Protein AF-A0A930DY76-F1 (afdb_monomer_lite)

Structure (mmCIF, N/CA/C/O backbone):
data_AF-A0A930DY76-F1
#
_entry.id   AF-A0A930DY76-F1
#
loop_
_atom_site.group_PDB
_atom_site.id
_atom_site.type_symbol
_atom_site.label_atom_id
_atom_site.label_alt_id
_atom_site.label_comp_id
_atom_site.label_asym_id
_atom_site.label_entity_id
_atom_site.label_seq_id
_atom_site.pdbx_PDB_ins_code
_atom_site.Cartn_x
_atom_site.Cartn_y
_atom_site.Cartn_z
_atom_site.occupancy
_atom_site.B_iso_or_equiv
_atom_site.auth_seq_id
_atom_site.auth_comp_id
_atom_site.auth_asym_id
_atom_site.auth_atom_id
_atom_site.pdbx_PDB_model_num
ATOM 1 N N . MET A 1 1 ? -11.055 30.830 53.894 1.00 47.03 1 MET A N 1
ATOM 2 C CA . MET A 1 1 ? -10.541 30.027 52.756 1.00 47.03 1 MET A CA 1
ATOM 3 C C . MET A 1 1 ? -10.506 28.516 53.030 1.00 47.03 1 MET A C 1
ATOM 5 O O . MET A 1 1 ? -10.347 27.769 52.077 1.00 47.03 1 MET A O 1
ATOM 9 N N . SER A 1 2 ? -10.651 28.034 54.275 1.00 56.59 2 SER A N 1
ATOM 10 C CA . SER A 1 2 ? -10.536 26.604 54.630 1.00 56.59 2 SER A CA 1
ATOM 11 C C . SER A 1 2 ? -11.864 25.831 54.704 1.00 56.59 2 SER A C 1
ATOM 13 O O . SER A 1 2 ? -11.841 24.612 54.572 1.00 56.59 2 SER A O 1
ATOM 15 N N . GLU A 1 3 ? -13.006 26.496 54.898 1.00 56.56 3 GLU A N 1
ATOM 16 C CA . GLU A 1 3 ? -14.329 25.840 54.949 1.00 56.56 3 GLU A CA 1
ATOM 17 C C . GLU A 1 3 ? -14.836 25.435 53.564 1.00 56.56 3 GLU A C 1
ATOM 19 O O . GLU A 1 3 ? -15.222 24.288 53.374 1.00 56.56 3 GLU A O 1
ATOM 24 N N . SER A 1 4 ? -14.680 26.302 52.561 1.00 58.00 4 SER A N 1
ATOM 25 C CA . SER A 1 4 ? -15.045 26.000 51.171 1.00 58.00 4 SER A CA 1
ATOM 26 C C . SER A 1 4 ? -14.285 24.792 50.606 1.00 58.00 4 SER A C 1
ATOM 28 O O . SER A 1 4 ? -14.845 23.982 49.879 1.00 58.00 4 SER A O 1
ATOM 30 N N . LEU A 1 5 ? -13.011 24.616 50.978 1.00 57.75 5 LEU A N 1
ATOM 31 C CA . LEU A 1 5 ? -12.211 23.440 50.603 1.00 57.75 5 LEU A CA 1
ATOM 32 C C . LEU A 1 5 ? -12.640 22.159 51.338 1.00 57.75 5 LEU A C 1
ATOM 34 O O . LEU A 1 5 ? -12.468 21.065 50.801 1.00 57.75 5 LEU A O 1
ATOM 38 N N . LYS A 1 6 ? -13.185 22.277 52.556 1.00 67.75 6 LYS A N 1
ATOM 39 C CA . LYS A 1 6 ? -13.717 21.134 53.314 1.00 67.75 6 LYS A CA 1
ATOM 40 C C . LYS A 1 6 ? -15.059 20.655 52.766 1.00 67.75 6 LYS A C 1
ATOM 42 O O . LYS A 1 6 ? -15.304 19.458 52.826 1.00 67.75 6 LYS A O 1
ATOM 47 N N . GLU A 1 7 ? -15.873 21.552 52.215 1.00 70.88 7 GLU A N 1
ATOM 48 C CA . GLU A 1 7 ? -17.132 21.221 51.528 1.00 70.88 7 GLU A CA 1
ATOM 49 C C . GLU A 1 7 ? -16.895 20.665 50.115 1.00 70.88 7 GLU A C 1
ATOM 51 O O . GLU A 1 7 ? -17.566 19.727 49.696 1.00 70.88 7 GLU A O 1
ATOM 56 N N . LEU A 1 8 ? -15.859 21.147 49.420 1.00 69.69 8 LEU A N 1
ATOM 57 C CA . LEU A 1 8 ? -15.464 20.647 48.097 1.00 69.69 8 LEU A CA 1
ATOM 58 C C . LEU A 1 8 ? -14.984 19.190 48.109 1.00 69.69 8 LEU A C 1
ATOM 60 O O . LEU A 1 8 ? -15.169 18.472 47.129 1.00 69.69 8 LEU A O 1
ATOM 64 N N . LYS A 1 9 ? -14.349 18.737 49.195 1.00 76.69 9 LYS A N 1
ATOM 65 C CA . LYS A 1 9 ? -13.801 17.377 49.291 1.00 76.69 9 LYS A CA 1
ATOM 66 C C . LYS A 1 9 ? -14.874 16.272 49.171 1.00 76.69 9 LYS A C 1
ATOM 68 O O . LYS A 1 9 ? -14.709 15.422 48.298 1.00 76.69 9 LYS A O 1
ATOM 73 N N . PRO A 1 10 ? -15.962 16.267 49.965 1.00 80.75 10 PRO A N 1
ATOM 74 C CA . PRO A 1 10 ? -17.025 15.270 49.828 1.00 80.75 10 PRO A CA 1
ATOM 75 C C . PRO A 1 10 ? -17.792 15.390 48.503 1.00 80.75 10 PRO A C 1
ATOM 77 O O . PRO A 1 10 ? -18.219 14.375 47.954 1.00 80.75 10 PRO A O 1
ATOM 80 N N . GLU A 1 11 ? -17.936 16.596 47.939 1.00 77.62 11 GLU A N 1
ATOM 81 C CA . GLU A 1 11 ? -18.522 16.760 46.601 1.00 77.62 11 GLU A CA 1
ATOM 82 C C . GLU A 1 11 ? -17.654 16.116 45.512 1.00 77.62 11 GLU A C 1
ATOM 84 O O . GLU A 1 11 ? -18.179 15.399 44.660 1.00 77.62 11 GLU A O 1
ATOM 89 N N . LEU A 1 12 ? -16.331 16.306 45.568 1.00 76.38 12 LEU A N 1
ATOM 90 C CA . LEU A 1 12 ? -15.362 15.675 44.664 1.00 76.38 12 LEU A CA 1
ATOM 91 C C . LEU A 1 12 ? -15.349 14.145 44.793 1.00 76.38 12 LEU A C 1
ATOM 93 O O . LEU A 1 12 ? -15.283 13.450 43.779 1.00 76.38 12 LEU A O 1
ATOM 97 N N . GLU A 1 13 ? -15.439 13.617 46.015 1.00 78.88 13 GLU A N 1
ATOM 98 C CA . GLU A 1 13 ? -15.523 12.172 46.274 1.00 78.88 13 GLU A CA 1
ATOM 99 C C . GLU A 1 13 ? -16.808 11.571 45.673 1.00 78.88 13 GLU A C 1
ATOM 101 O O . GLU A 1 13 ? -16.740 10.593 44.928 1.00 78.88 13 GLU A O 1
ATOM 106 N N . ASN A 1 14 ? -17.961 12.219 45.871 1.00 80.94 14 ASN A N 1
ATOM 107 C CA . ASN A 1 14 ? -19.242 11.798 45.286 1.00 80.94 14 ASN A CA 1
ATOM 108 C C . ASN A 1 14 ? -19.227 11.859 43.744 1.00 80.94 14 ASN A C 1
ATOM 110 O O . ASN A 1 14 ? -19.735 10.969 43.057 1.00 80.94 14 ASN A O 1
ATOM 114 N N . LEU A 1 15 ? -18.603 12.892 43.169 1.00 78.25 15 LEU A N 1
ATOM 115 C CA . LEU A 1 15 ? -18.449 13.026 41.717 1.00 78.25 15 LEU A CA 1
ATOM 116 C C . LEU A 1 15 ? -17.559 11.910 41.147 1.00 78.25 15 LEU A C 1
ATOM 118 O O . LEU A 1 15 ? -17.881 11.346 40.101 1.00 78.25 15 LEU A O 1
ATOM 122 N N . SER A 1 16 ? -16.489 11.549 41.862 1.00 78.06 16 SER A N 1
ATOM 123 C CA . SER A 1 16 ? -15.610 10.425 41.522 1.00 78.06 16 SER A CA 1
ATOM 124 C C . SER A 1 16 ? -16.345 9.079 41.555 1.00 78.06 16 SER A C 1
ATOM 126 O O . SER A 1 16 ? -16.199 8.285 40.625 1.00 78.06 16 SER A O 1
ATOM 128 N N . GLU A 1 17 ? -17.159 8.816 42.580 1.00 80.75 17 GLU A N 1
ATOM 129 C CA . GLU A 1 17 ? -17.953 7.581 42.672 1.00 80.75 17 GLU A CA 1
ATOM 130 C C . GLU A 1 17 ? -18.978 7.468 41.537 1.00 80.75 17 GLU A C 1
ATOM 132 O O . GLU A 1 17 ? -19.068 6.427 40.881 1.00 80.75 17 GLU A O 1
ATOM 137 N N . LYS A 1 18 ? -19.696 8.556 41.228 1.00 80.75 18 LYS A N 1
ATOM 138 C CA . LYS A 1 18 ? -20.626 8.597 40.086 1.00 80.75 18 LYS A CA 1
ATOM 139 C C . LYS A 1 18 ? -19.916 8.333 38.760 1.00 80.75 18 LYS A C 1
ATOM 141 O O . LYS A 1 18 ? -20.416 7.568 37.939 1.00 80.75 18 LYS A O 1
ATOM 146 N N . LEU A 1 19 ? -18.734 8.918 38.571 1.00 79.06 19 LEU A N 1
ATOM 147 C CA . LEU A 1 19 ? -17.881 8.674 37.407 1.00 79.06 19 LEU A CA 1
ATOM 148 C C . LEU A 1 19 ? -17.479 7.200 37.283 1.00 79.06 19 LEU A C 1
ATOM 150 O O . LEU A 1 19 ? -17.562 6.637 36.195 1.00 79.06 19 LEU A O 1
ATOM 154 N N . GLN A 1 20 ? -17.079 6.556 38.382 1.00 78.75 20 GLN A N 1
ATOM 155 C CA . GLN A 1 20 ? -16.757 5.125 38.382 1.00 78.75 20 GLN A CA 1
ATOM 156 C C . GLN A 1 20 ? -17.979 4.250 38.074 1.00 78.75 20 GLN A C 1
ATOM 158 O O . GLN A 1 20 ? -17.858 3.270 37.332 1.00 78.75 20 GLN A O 1
ATOM 163 N N . GLY A 1 21 ? -19.155 4.618 38.591 1.00 80.00 21 GLY A N 1
ATOM 164 C CA . GLY A 1 21 ? -20.422 3.965 38.265 1.00 80.00 21 GLY A CA 1
ATOM 165 C C . GLY A 1 21 ? -20.744 4.041 36.770 1.00 80.00 21 GLY A C 1
ATOM 166 O O . GLY A 1 21 ? -20.987 3.015 36.137 1.00 80.00 21 GLY A O 1
ATOM 167 N N . GLU A 1 22 ? -20.653 5.232 36.176 1.00 79.12 22 GLU A N 1
ATOM 168 C CA . GLU A 1 22 ? -20.862 5.440 34.735 1.00 79.12 22 GLU A CA 1
ATOM 169 C C . GLU A 1 22 ? -19.834 4.686 33.877 1.00 79.12 22 GLU A C 1
ATOM 171 O O . GLU A 1 22 ? -20.206 4.060 32.885 1.00 79.12 22 GLU A O 1
ATOM 176 N N . ILE A 1 23 ? -18.555 4.669 34.275 1.00 77.81 23 ILE A N 1
ATOM 177 C CA . ILE A 1 23 ? -17.509 3.881 33.598 1.00 77.81 23 ILE A CA 1
ATOM 178 C C . ILE A 1 23 ? -17.859 2.389 33.617 1.00 77.81 23 ILE A C 1
ATOM 180 O O . ILE A 1 23 ? -17.727 1.706 32.600 1.00 77.81 23 ILE A O 1
ATOM 184 N N . THR A 1 24 ? -18.315 1.876 34.759 1.00 78.31 24 THR A N 1
ATOM 185 C CA . THR A 1 24 ? -18.682 0.462 34.910 1.00 78.31 24 THR A CA 1
ATOM 186 C C . THR A 1 24 ? -19.903 0.119 34.059 1.00 78.31 24 THR A C 1
ATOM 188 O O . THR A 1 24 ? -19.893 -0.882 33.343 1.00 78.31 24 THR A O 1
ATOM 191 N N . ASN A 1 25 ? -20.920 0.983 34.059 1.00 81.25 25 ASN A N 1
ATOM 192 C CA . ASN A 1 25 ? -22.109 0.826 33.222 1.00 81.25 25 ASN A CA 1
ATOM 193 C C . ASN A 1 25 ? -21.762 0.850 31.728 1.00 81.25 25 ASN A C 1
ATOM 195 O O . ASN A 1 25 ? -22.261 0.020 30.968 1.00 81.25 25 ASN A O 1
ATOM 199 N N . PHE A 1 26 ? -20.873 1.753 31.311 1.00 81.69 26 PHE A N 1
ATOM 200 C CA . PHE A 1 26 ? -20.392 1.827 29.934 1.00 81.69 26 PHE A CA 1
ATOM 201 C C . PHE A 1 26 ? -19.622 0.565 29.521 1.00 81.69 26 PHE A C 1
ATOM 203 O O . PHE A 1 26 ? -19.866 0.023 28.446 1.00 81.69 26 PHE A O 1
ATOM 210 N N . LEU A 1 27 ? -18.740 0.052 30.384 1.00 75.62 27 LEU A N 1
ATOM 211 C CA . LEU A 1 27 ? -18.014 -1.196 30.133 1.00 75.62 27 LEU A CA 1
ATOM 212 C C . LEU A 1 27 ? -18.951 -2.405 30.021 1.00 75.62 27 LEU A C 1
ATOM 214 O O . LEU A 1 27 ? -18.778 -3.224 29.122 1.00 75.62 27 LEU A O 1
ATOM 218 N N . ASN A 1 28 ? -19.965 -2.494 30.885 1.00 79.62 28 ASN A N 1
ATOM 219 C CA . ASN A 1 28 ? -20.985 -3.538 30.787 1.00 79.62 28 ASN A CA 1
ATOM 220 C C . ASN A 1 28 ? -21.771 -3.406 29.476 1.00 79.62 28 ASN A C 1
ATOM 222 O O . ASN A 1 28 ? -21.998 -4.392 28.781 1.00 79.62 28 ASN A O 1
ATOM 226 N N . HIS A 1 29 ? -22.144 -2.189 29.082 1.00 80.06 29 HIS A N 1
ATOM 227 C CA . HIS A 1 29 ? -22.814 -1.970 27.805 1.00 80.06 29 HIS A CA 1
ATOM 228 C C . HIS A 1 29 ? -21.948 -2.411 26.614 1.00 80.06 29 HIS A C 1
ATOM 230 O O . HIS A 1 29 ? -22.446 -3.104 25.726 1.00 80.06 29 HIS A O 1
ATOM 236 N N . LEU A 1 30 ? -20.645 -2.102 26.629 1.00 77.62 30 LEU A N 1
ATOM 237 C CA . LEU A 1 30 ? -19.700 -2.549 25.602 1.00 77.62 30 LEU A CA 1
ATOM 238 C C . LEU A 1 30 ? -19.656 -4.073 25.466 1.00 77.62 30 LEU A C 1
ATOM 240 O O . LEU A 1 30 ? -19.638 -4.567 24.344 1.00 77.62 30 LEU A O 1
ATOM 244 N N . THR A 1 31 ? -19.699 -4.821 26.574 1.00 70.19 31 THR A N 1
ATOM 245 C CA . THR A 1 31 ? -19.674 -6.294 26.524 1.00 70.19 31 THR A CA 1
ATOM 246 C C . THR A 1 31 ? -20.906 -6.928 25.873 1.00 70.19 31 THR A C 1
ATOM 248 O O . THR A 1 31 ? -20.822 -8.063 25.414 1.00 70.19 31 THR A O 1
ATOM 251 N N . PHE A 1 32 ? -22.038 -6.219 25.811 1.00 71.75 32 PHE A N 1
ATOM 252 C CA . PHE A 1 32 ? -23.283 -6.729 25.219 1.00 71.75 32 PHE A CA 1
ATOM 253 C C . PHE A 1 32 ? -23.615 -6.111 23.854 1.00 71.75 32 PHE A C 1
ATOM 255 O O . PHE A 1 32 ? -24.632 -6.461 23.256 1.00 71.75 32 PHE A O 1
ATOM 262 N N . THR A 1 33 ? -22.792 -5.185 23.357 1.00 75.75 33 THR A N 1
ATOM 263 C CA . THR A 1 33 ? -23.048 -4.487 22.092 1.00 75.75 33 THR A CA 1
ATOM 264 C C . THR A 1 33 ? -22.465 -5.272 20.918 1.00 75.75 33 THR A C 1
ATOM 266 O O . THR A 1 33 ? -21.338 -5.745 20.989 1.00 75.75 33 THR A O 1
ATOM 269 N N . SER A 1 34 ? -23.217 -5.383 19.818 1.00 72.81 34 SER A N 1
ATOM 270 C CA . SER A 1 34 ? -22.773 -6.083 18.601 1.00 72.81 34 SER A CA 1
ATOM 271 C C . SER A 1 34 ? -21.709 -5.324 17.800 1.00 72.81 34 SER A C 1
ATOM 273 O O . SER A 1 34 ? -20.908 -5.948 17.120 1.00 72.81 34 SER A O 1
ATOM 275 N N . ASP A 1 35 ? -21.708 -3.989 17.865 1.00 77.75 35 ASP A N 1
ATOM 276 C CA . ASP A 1 35 ? -20.666 -3.122 17.300 1.00 77.75 35 ASP A CA 1
ATOM 277 C C . ASP A 1 35 ? -20.009 -2.312 18.438 1.00 77.75 35 ASP A C 1
ATOM 279 O O . ASP A 1 35 ? -20.499 -1.234 18.806 1.00 77.75 35 ASP A O 1
ATOM 283 N N . PRO A 1 36 ? -18.915 -2.817 19.038 1.00 76.56 36 PRO A N 1
ATOM 284 C CA . PRO A 1 36 ? -18.228 -2.112 20.116 1.00 76.56 36 PRO A CA 1
ATOM 285 C C . PRO A 1 36 ? -17.668 -0.757 19.656 1.00 76.56 36 PRO A C 1
ATOM 287 O O . PRO A 1 36 ? -17.622 0.186 20.450 1.00 76.56 36 PRO A O 1
ATOM 290 N N . ILE A 1 37 ? -17.305 -0.605 18.375 1.00 81.06 37 ILE A N 1
ATOM 291 C CA . ILE A 1 37 ? -16.759 0.649 17.845 1.00 81.06 37 ILE A CA 1
ATOM 292 C C . ILE A 1 37 ? -17.827 1.740 17.804 1.00 81.06 37 ILE A C 1
ATOM 294 O O . ILE A 1 37 ? -17.547 2.888 18.164 1.00 81.06 37 ILE A O 1
ATOM 298 N N . ALA A 1 38 ? -19.061 1.409 17.424 1.00 78.94 38 ALA A N 1
ATOM 299 C CA . ALA A 1 38 ? -20.170 2.362 17.457 1.00 78.94 38 ALA A CA 1
ATOM 300 C C . ALA A 1 38 ? -20.405 2.927 18.873 1.00 78.94 38 ALA A C 1
ATOM 302 O O . ALA A 1 38 ? -20.611 4.133 19.029 1.00 78.94 38 ALA A O 1
ATOM 303 N N . ALA A 1 39 ? -20.302 2.088 19.909 1.00 78.81 39 ALA A N 1
ATOM 304 C CA . ALA A 1 39 ? -20.427 2.517 21.302 1.00 78.81 39 ALA A CA 1
ATOM 305 C C . ALA A 1 39 ? -19.246 3.399 21.761 1.00 78.81 39 ALA A C 1
ATOM 307 O O . ALA A 1 39 ? -19.446 4.411 22.438 1.00 78.81 39 ALA A O 1
ATOM 308 N N . ILE A 1 40 ? -18.019 3.061 21.350 1.00 80.25 40 ILE A N 1
ATOM 309 C CA . ILE A 1 40 ? -16.791 3.818 21.662 1.00 80.25 40 ILE A CA 1
ATOM 310 C C . ILE A 1 40 ? -16.783 5.199 21.002 1.00 80.25 40 ILE A C 1
ATOM 312 O O . ILE A 1 40 ? -16.380 6.189 21.610 1.00 80.25 40 ILE A O 1
ATOM 316 N N . THR A 1 41 ? -17.244 5.272 19.759 1.00 76.00 41 THR A N 1
ATOM 317 C CA . THR A 1 41 ? -17.253 6.497 18.950 1.00 76.00 41 THR A CA 1
ATOM 318 C C . THR A 1 41 ? -18.475 7.392 19.196 1.00 76.00 41 THR A C 1
ATOM 320 O O . THR A 1 41 ? -18.602 8.451 18.570 1.00 76.00 41 THR A O 1
ATOM 323 N N . GLY A 1 42 ? -19.383 6.995 20.093 1.00 78.06 42 GLY A N 1
ATOM 324 C CA . GLY A 1 42 ? -20.452 7.851 20.610 1.00 78.06 42 GLY A CA 1
ATOM 325 C C . GLY A 1 42 ? -19.926 8.949 21.543 1.00 78.06 42 GLY A C 1
ATOM 326 O O . GLY A 1 42 ? -18.798 8.881 22.030 1.00 78.06 42 GLY A O 1
ATOM 327 N N . GLU A 1 43 ? -20.753 9.959 21.834 1.00 76.94 43 GLU A N 1
ATOM 328 C CA . GLU A 1 43 ? -20.361 11.105 22.677 1.00 76.94 43 GLU A CA 1
ATOM 329 C C . GLU A 1 43 ? -19.849 10.675 24.057 1.00 76.94 43 GLU A C 1
ATOM 331 O O . GLU A 1 43 ? -18.802 11.142 24.504 1.00 76.94 43 GLU A O 1
ATOM 336 N N . LYS A 1 44 ? -20.543 9.726 24.701 1.00 77.38 44 LYS A N 1
ATOM 337 C CA . LYS A 1 44 ? -20.158 9.193 26.015 1.00 77.38 44 LYS A CA 1
ATOM 338 C C . LYS A 1 44 ? -18.831 8.433 25.970 1.00 77.38 44 LYS A C 1
ATOM 340 O O . LYS A 1 44 ? -17.960 8.695 26.794 1.00 77.38 44 LYS A O 1
ATOM 345 N N . GLY A 1 45 ? -18.657 7.528 25.004 1.00 76.62 45 GLY A N 1
ATOM 346 C CA . GLY A 1 45 ? -17.428 6.741 24.857 1.00 76.62 45 GLY A CA 1
ATOM 347 C C . GLY A 1 45 ? -16.219 7.625 24.560 1.00 76.62 45 GLY A C 1
ATOM 348 O O . GLY A 1 45 ? -15.197 7.542 25.243 1.00 76.62 45 GLY A O 1
ATOM 349 N N . ARG A 1 46 ? -16.376 8.565 23.621 1.00 78.00 46 ARG A N 1
ATOM 350 C CA . ARG A 1 46 ? -15.338 9.539 23.278 1.00 78.00 46 ARG A CA 1
ATOM 351 C C . ARG A 1 46 ? -14.977 10.422 24.468 1.00 78.00 46 ARG A C 1
ATOM 353 O O . ARG A 1 46 ? -13.795 10.634 24.724 1.00 78.00 46 ARG A O 1
ATOM 360 N N . TRP A 1 47 ? -15.967 10.917 25.212 1.00 79.81 47 TRP A N 1
ATOM 361 C CA . TRP A 1 47 ? -15.710 11.719 26.406 1.00 79.81 47 TRP A CA 1
ATOM 362 C C . TRP A 1 47 ? -14.936 10.922 27.459 1.00 79.81 47 TRP A C 1
ATOM 364 O O . TRP A 1 47 ? -13.927 11.416 27.949 1.00 79.81 47 TRP A O 1
ATOM 374 N N . LEU A 1 48 ? -15.335 9.678 27.749 1.00 77.00 48 LEU A N 1
ATOM 375 C CA . LEU A 1 48 ? -14.663 8.822 28.735 1.00 77.00 48 LEU A CA 1
ATOM 376 C C . LEU A 1 48 ? -13.200 8.524 28.375 1.00 77.00 48 LEU A C 1
ATOM 378 O O . LEU A 1 48 ? -12.346 8.520 29.258 1.00 77.00 48 LEU A O 1
ATOM 382 N N . ILE A 1 49 ? -12.905 8.298 27.093 1.00 75.88 49 ILE A N 1
ATOM 383 C CA . ILE A 1 49 ? -11.554 7.956 26.617 1.00 75.88 49 ILE A CA 1
ATOM 384 C C . ILE A 1 49 ? -10.644 9.187 26.544 1.00 75.88 49 ILE A C 1
ATOM 386 O O . ILE A 1 49 ? -9.437 9.070 26.737 1.00 75.88 49 ILE A O 1
ATOM 390 N N . LEU A 1 50 ? -11.205 10.371 26.282 1.00 74.44 50 LEU A N 1
ATOM 391 C CA . LEU A 1 50 ? -10.439 11.613 26.136 1.00 74.44 50 LEU A CA 1
ATOM 392 C C . LEU A 1 50 ? -10.382 12.465 27.409 1.00 74.44 50 LEU A C 1
ATOM 394 O O . LEU A 1 50 ? -9.741 13.522 27.406 1.00 74.44 50 LEU A O 1
ATOM 398 N N . ASN A 1 51 ? -11.054 12.040 28.481 1.00 75.81 51 ASN A N 1
ATOM 399 C CA . ASN A 1 51 ? -11.099 12.780 29.733 1.00 75.81 51 ASN A CA 1
ATOM 400 C C . ASN A 1 51 ? -9.745 12.690 30.468 1.00 75.81 51 ASN A C 1
ATOM 402 O O . ASN A 1 51 ? -9.331 11.593 30.849 1.00 75.81 51 ASN A O 1
ATOM 406 N N . PRO A 1 52 ? -9.074 13.827 30.737 1.00 68.06 52 PRO A N 1
ATOM 407 C CA . PRO A 1 52 ? -7.762 13.841 31.387 1.00 68.06 52 PRO A CA 1
ATOM 408 C C . PRO A 1 52 ? -7.797 13.406 32.861 1.00 68.06 52 PRO A C 1
ATOM 410 O O . PRO A 1 52 ? -6.757 13.069 33.420 1.00 68.06 52 PRO A O 1
ATOM 413 N N . PHE A 1 53 ? -8.970 13.412 33.500 1.00 67.00 53 PHE A N 1
ATOM 414 C CA . PHE A 1 53 ? -9.142 13.033 34.904 1.00 67.00 53 PHE A CA 1
ATOM 415 C C . PHE A 1 53 ? -9.386 11.530 35.100 1.00 67.00 53 PHE A C 1
ATOM 417 O O . PHE A 1 53 ? -9.378 11.048 36.232 1.00 67.00 53 PHE A O 1
ATOM 424 N N . ILE A 1 54 ? -9.591 10.774 34.017 1.00 68.00 54 ILE A N 1
ATOM 425 C CA . ILE A 1 54 ? -9.856 9.334 34.065 1.00 68.00 54 ILE A CA 1
ATOM 426 C C . ILE A 1 54 ? -8.566 8.578 33.731 1.00 68.00 54 ILE A C 1
ATOM 428 O O . ILE A 1 54 ? -7.862 8.897 32.777 1.00 68.00 54 ILE A O 1
ATOM 432 N N . LYS A 1 55 ? -8.249 7.523 34.494 1.00 66.38 55 LYS A N 1
ATOM 433 C CA . LYS A 1 55 ? -7.179 6.579 34.127 1.00 66.38 55 LYS A CA 1
ATOM 434 C C . LYS A 1 55 ? -7.648 5.702 32.961 1.00 66.38 55 LYS A C 1
ATOM 436 O O . LYS A 1 55 ? -8.162 4.604 33.159 1.00 66.38 55 LYS A O 1
ATOM 441 N N . THR A 1 56 ? -7.452 6.189 31.742 1.00 68.81 56 THR A N 1
ATOM 442 C CA . THR A 1 56 ? -7.998 5.611 30.503 1.00 68.81 56 THR A CA 1
ATOM 443 C C . THR A 1 56 ? -7.319 4.321 30.050 1.00 68.81 56 THR A C 1
ATOM 445 O O . THR A 1 56 ? -7.911 3.584 29.274 1.00 68.81 56 THR A O 1
ATOM 448 N N . LYS A 1 57 ? -6.130 3.977 30.566 1.00 72.00 57 LYS A N 1
ATOM 449 C CA . LYS A 1 57 ? -5.388 2.776 30.137 1.00 72.00 57 LYS A CA 1
ATOM 450 C C . LYS A 1 57 ? -6.203 1.483 30.275 1.00 72.00 57 LYS A C 1
ATOM 452 O O . LYS A 1 57 ? -6.408 0.781 29.299 1.00 72.00 57 LYS A O 1
ATOM 457 N N . THR A 1 58 ? -6.749 1.224 31.463 1.00 72.94 58 THR A N 1
ATOM 458 C CA . THR A 1 58 ? -7.565 0.017 31.713 1.00 72.94 58 THR A CA 1
ATOM 459 C C . THR A 1 58 ? -8.868 -0.008 30.908 1.00 72.94 58 THR A C 1
ATOM 461 O O . THR A 1 58 ? -9.342 -1.078 30.534 1.00 72.94 58 THR A O 1
ATOM 464 N N . LEU A 1 59 ? -9.444 1.165 30.628 1.00 72.62 59 LEU A N 1
ATOM 465 C CA . LEU A 1 59 ? -10.622 1.311 29.775 1.00 72.62 59 LEU A CA 1
ATOM 466 C C . LEU A 1 59 ? -10.280 0.942 28.324 1.00 72.62 59 LEU A C 1
ATOM 468 O O . LEU A 1 59 ? -11.004 0.173 27.700 1.00 72.62 59 LEU A O 1
ATOM 472 N N . ILE A 1 60 ? -9.155 1.452 27.821 1.00 75.38 60 ILE A N 1
ATOM 473 C CA . ILE A 1 60 ? -8.641 1.190 26.474 1.00 75.38 60 ILE A CA 1
ATOM 474 C C . ILE A 1 60 ? -8.290 -0.289 26.309 1.00 75.38 60 ILE A C 1
ATOM 476 O O . ILE A 1 60 ? -8.709 -0.887 25.326 1.00 75.38 60 ILE A O 1
ATOM 480 N N . ASP A 1 61 ? -7.624 -0.908 27.285 1.00 80.19 61 ASP A N 1
ATOM 481 C CA . ASP A 1 61 ? -7.287 -2.337 27.240 1.00 80.19 61 ASP A CA 1
ATOM 482 C C . ASP A 1 61 ? -8.551 -3.211 27.136 1.00 80.19 61 ASP A C 1
ATOM 484 O O . ASP A 1 61 ? -8.611 -4.142 26.332 1.00 80.19 61 ASP A O 1
ATOM 488 N N . LYS A 1 62 ? -9.605 -2.880 27.897 1.00 78.94 62 LYS A N 1
ATOM 489 C CA . LYS A 1 62 ? -1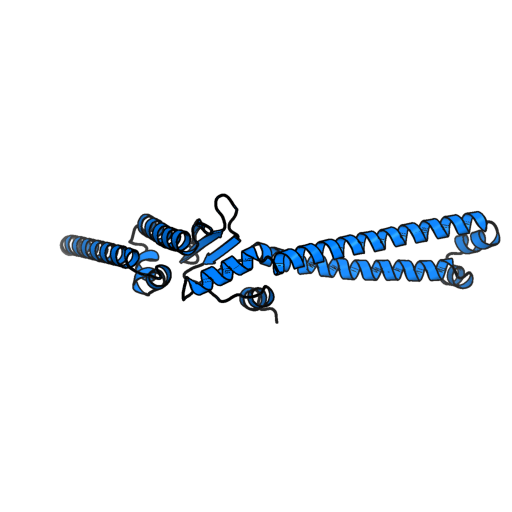0.901 -3.578 27.815 1.00 78.94 62 LYS A CA 1
ATOM 490 C C . LYS A 1 62 ? -11.608 -3.345 26.484 1.00 78.94 62 LYS A C 1
ATOM 492 O O . LYS A 1 62 ? -12.195 -4.275 25.942 1.00 78.94 62 LYS A O 1
ATOM 497 N N . ILE A 1 63 ? -11.539 -2.126 25.958 1.00 78.00 63 ILE A N 1
ATOM 498 C CA . ILE A 1 63 ? -12.066 -1.777 24.638 1.00 78.00 63 ILE A CA 1
ATOM 499 C C . ILE A 1 63 ? -11.364 -2.592 23.549 1.00 78.00 63 ILE A C 1
ATOM 501 O O . ILE A 1 63 ? -12.033 -3.248 22.757 1.00 78.00 63 ILE A O 1
ATOM 505 N N . ILE A 1 64 ? -10.031 -2.598 23.536 1.00 83.44 64 ILE A N 1
ATOM 506 C CA . ILE A 1 64 ? -9.231 -3.366 22.578 1.00 83.44 64 ILE A CA 1
ATOM 507 C C . ILE A 1 64 ? -9.565 -4.849 22.706 1.00 83.44 64 ILE A C 1
ATOM 509 O O . ILE A 1 64 ? -9.760 -5.516 21.697 1.00 83.44 64 ILE A O 1
ATOM 513 N N . SER A 1 65 ? -9.686 -5.360 23.934 1.00 84.94 65 SER A N 1
ATOM 514 C CA . SER A 1 65 ? -10.069 -6.749 24.174 1.00 84.94 65 SER A CA 1
ATOM 515 C C . SER A 1 65 ? -11.450 -7.073 23.597 1.00 84.94 65 SER A C 1
ATOM 517 O O . SER A 1 65 ? -11.582 -8.084 22.915 1.00 84.94 65 SER A O 1
ATOM 519 N N . ALA A 1 66 ? -12.447 -6.204 23.787 1.00 82.88 66 ALA A N 1
ATOM 520 C CA . ALA A 1 66 ? -13.788 -6.394 23.237 1.00 82.88 66 ALA A CA 1
ATOM 521 C C . ALA A 1 66 ? -13.797 -6.364 21.698 1.00 82.88 66 ALA A C 1
ATOM 523 O O . ALA A 1 66 ? -14.367 -7.253 21.069 1.00 82.88 66 ALA A O 1
ATOM 524 N N . VAL A 1 67 ? -13.122 -5.385 21.083 1.00 85.88 67 VAL A N 1
ATOM 525 C CA . VAL A 1 67 ? -13.019 -5.291 19.615 1.00 85.88 67 VAL A CA 1
ATOM 526 C C . VAL A 1 67 ? -12.254 -6.493 19.054 1.00 85.88 67 VAL A C 1
ATOM 528 O O . VAL A 1 67 ? -12.678 -7.072 18.060 1.00 85.88 67 VAL A O 1
ATOM 531 N N . SER A 1 68 ? -11.166 -6.908 19.709 1.00 86.81 68 SER A N 1
ATOM 532 C CA . SER A 1 68 ? -10.364 -8.069 19.311 1.00 86.81 68 SER A CA 1
ATOM 533 C C . SER A 1 68 ? -11.164 -9.370 19.393 1.00 86.81 68 SER A C 1
ATOM 535 O O . SER A 1 68 ? -11.125 -10.173 18.466 1.00 86.81 68 SER A O 1
ATOM 537 N N . GLN A 1 69 ? -11.945 -9.565 20.460 1.00 86.69 69 GLN A N 1
ATOM 538 C CA . GLN A 1 69 ? -12.811 -10.737 20.608 1.00 86.69 69 GLN A CA 1
ATOM 539 C C . GLN A 1 69 ? -13.893 -10.795 19.530 1.00 86.69 69 GLN A C 1
ATOM 541 O O . GLN A 1 69 ? -14.114 -11.862 18.956 1.00 86.69 69 GLN A O 1
ATOM 546 N N . GLU A 1 70 ? -14.548 -9.670 19.238 1.00 86.19 70 GLU A N 1
ATOM 547 C CA . GLU A 1 70 ? -15.574 -9.619 18.195 1.00 86.19 70 GLU A CA 1
ATOM 548 C C . GLU A 1 70 ? -14.960 -9.876 16.813 1.00 86.19 70 GLU A C 1
ATOM 550 O O . GLU A 1 70 ? -15.468 -10.706 16.057 1.00 86.19 70 GLU A O 1
ATOM 555 N N . LEU A 1 71 ? -13.811 -9.253 16.523 1.00 89.00 71 LEU A N 1
ATOM 556 C CA . LEU A 1 71 ? -13.046 -9.464 15.295 1.00 89.00 71 LEU A CA 1
ATOM 557 C C . LEU A 1 71 ? -12.656 -10.939 15.127 1.00 89.00 71 LEU A C 1
ATOM 559 O O . LEU A 1 71 ? -12.949 -11.535 14.091 1.00 89.00 71 LEU A O 1
ATOM 563 N N . TYR A 1 72 ? -12.059 -11.549 16.152 1.00 88.62 72 TYR A N 1
ATOM 564 C CA . TYR A 1 72 ? -11.639 -12.951 16.142 1.00 88.62 72 TYR A CA 1
ATOM 565 C C . TYR A 1 72 ? -12.826 -13.894 15.923 1.00 88.62 72 TYR A C 1
ATOM 567 O O . TYR A 1 72 ? -12.797 -14.760 15.050 1.00 88.62 72 TYR A O 1
ATOM 575 N N . LYS A 1 73 ? -13.911 -13.696 16.677 1.00 88.31 73 LYS A N 1
ATOM 576 C CA . LYS A 1 73 ? -15.096 -14.555 16.618 1.00 88.31 73 LYS A CA 1
ATOM 577 C C . LYS A 1 73 ? -15.799 -14.471 15.265 1.00 88.31 73 LYS A C 1
ATOM 579 O O . LYS A 1 73 ? -16.206 -15.497 14.729 1.00 88.31 73 LYS A O 1
ATOM 584 N N . LYS A 1 74 ? -15.962 -13.263 14.720 1.00 88.62 74 LYS A N 1
ATOM 585 C CA . LYS A 1 74 ? -16.671 -13.032 13.453 1.00 88.62 74 LYS A CA 1
ATOM 586 C C . LYS A 1 74 ? -15.831 -13.383 12.231 1.00 88.62 74 LYS A C 1
ATOM 588 O O . LYS A 1 74 ? -16.401 -13.736 11.207 1.00 88.62 74 LYS A O 1
ATOM 593 N N . SER A 1 75 ? -14.506 -13.302 12.344 1.00 87.75 75 SER A N 1
ATOM 594 C CA . SER A 1 75 ? -13.578 -13.685 11.276 1.00 87.75 75 SER A CA 1
ATOM 595 C C . SER A 1 75 ? -13.214 -15.170 11.285 1.00 87.75 75 SER A C 1
ATOM 597 O O . SER A 1 75 ? -12.391 -15.583 10.471 1.00 87.75 75 S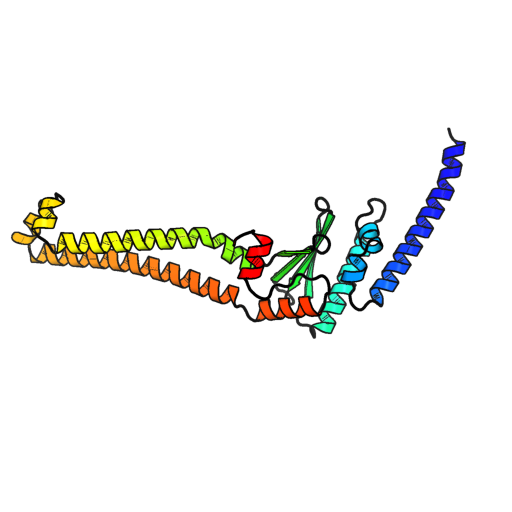ER A O 1
ATOM 599 N N . GLU A 1 76 ? -13.786 -15.962 12.202 1.00 88.50 76 GLU A N 1
ATOM 600 C CA . GLU A 1 76 ? -13.432 -17.374 12.414 1.00 88.50 76 GLU A CA 1
ATOM 601 C C . GLU A 1 76 ? -11.926 -17.568 12.678 1.00 88.50 76 GLU A C 1
ATOM 603 O O . GLU A 1 76 ? -11.305 -18.519 12.207 1.00 88.50 76 GLU A O 1
ATOM 608 N N . GLY A 1 77 ? -11.327 -16.634 13.421 1.00 84.06 77 GLY A N 1
ATOM 609 C CA . GLY A 1 77 ? -9.917 -16.657 13.802 1.00 84.06 77 GLY A CA 1
ATOM 610 C C . GLY A 1 77 ? -8.936 -16.191 12.728 1.00 84.06 77 GLY A C 1
ATOM 611 O O . GLY A 1 77 ? -7.741 -16.427 12.861 1.00 84.06 77 GLY A O 1
ATOM 612 N N . ARG A 1 78 ? -9.405 -15.533 11.662 1.00 86.62 78 ARG A N 1
ATOM 613 C CA . ARG A 1 78 ? -8.517 -15.024 10.603 1.00 86.62 78 ARG A CA 1
ATOM 614 C C . ARG A 1 78 ? -7.865 -13.691 10.951 1.00 86.62 78 ARG A C 1
ATOM 616 O O . ARG A 1 78 ? -6.705 -13.492 10.612 1.00 86.62 78 ARG A O 1
ATOM 623 N N . TYR A 1 79 ? -8.595 -12.780 11.591 1.00 90.69 79 TYR A N 1
ATOM 624 C CA . TYR A 1 79 ? -8.135 -11.409 11.814 1.00 90.69 79 TYR A CA 1
ATOM 625 C C . TYR A 1 79 ? -8.004 -11.081 13.298 1.00 90.69 79 TYR A C 1
ATOM 627 O O . TYR A 1 79 ? -8.858 -11.436 14.113 1.00 90.69 79 TYR A O 1
ATOM 635 N N . TYR A 1 80 ? -6.948 -10.336 13.620 1.00 90.12 80 TYR A N 1
ATOM 636 C CA . TYR A 1 80 ? -6.567 -9.970 14.977 1.00 90.12 80 TYR A CA 1
ATOM 637 C C . TYR A 1 80 ? -6.210 -8.491 15.068 1.00 90.12 80 TYR A C 1
ATOM 639 O O . TYR A 1 80 ? -5.737 -7.885 14.104 1.00 90.12 80 TYR A O 1
ATOM 647 N N . ILE A 1 81 ? -6.375 -7.928 16.265 1.00 90.50 81 ILE A N 1
ATOM 648 C CA . ILE A 1 81 ? -5.722 -6.668 16.617 1.00 90.50 81 ILE A CA 1
ATOM 649 C C . ILE A 1 81 ? -4.287 -6.997 17.030 1.00 90.50 81 ILE A C 1
ATOM 651 O O . ILE A 1 81 ? -4.064 -7.599 18.078 1.00 90.50 81 ILE A O 1
ATOM 655 N N . ILE A 1 82 ? -3.326 -6.595 16.203 1.00 89.19 82 ILE A N 1
ATOM 656 C CA . ILE A 1 82 ? -1.894 -6.837 16.415 1.00 89.19 82 ILE A CA 1
ATOM 657 C C . ILE A 1 82 ? -1.306 -5.781 17.349 1.00 89.19 82 ILE A C 1
ATOM 659 O O . ILE A 1 82 ? -0.486 -6.083 18.214 1.00 89.19 82 ILE A O 1
ATOM 663 N N . ASN A 1 83 ? -1.719 -4.525 17.187 1.00 87.62 83 ASN A N 1
ATOM 664 C CA . ASN A 1 83 ? -1.310 -3.446 18.071 1.00 87.62 83 ASN A CA 1
ATOM 665 C C . ASN A 1 83 ? -2.412 -2.398 18.227 1.00 87.62 83 ASN A C 1
ATOM 667 O O . ASN A 1 83 ? -3.351 -2.308 17.437 1.00 87.62 83 ASN A O 1
ATOM 671 N N . ALA A 1 84 ? -2.292 -1.607 19.286 1.00 87.06 84 ALA A N 1
ATOM 672 C CA . ALA A 1 84 ? -3.154 -0.470 19.528 1.00 87.06 84 ALA A CA 1
ATOM 673 C C . ALA A 1 84 ? -2.338 0.652 20.164 1.00 87.06 84 ALA A C 1
ATOM 675 O O . ALA A 1 84 ? -1.535 0.418 21.069 1.00 87.06 84 ALA A O 1
ATOM 676 N N . SER A 1 85 ? -2.549 1.876 19.696 1.00 85.56 85 SER A N 1
ATOM 677 C CA . SER A 1 85 ? -1.855 3.056 20.202 1.00 85.56 85 SER A CA 1
ATOM 678 C C . SER A 1 85 ? -2.825 4.214 20.357 1.00 85.56 85 SER A C 1
ATOM 680 O O . SER A 1 85 ? -3.565 4.532 19.426 1.00 85.56 85 SER A O 1
ATOM 682 N N . LEU A 1 86 ? -2.786 4.869 21.515 1.00 81.50 86 LEU A N 1
ATOM 683 C CA . LEU A 1 86 ? -3.451 6.147 21.726 1.00 81.50 86 LEU A CA 1
ATOM 684 C C . LEU A 1 86 ? -2.448 7.263 21.437 1.00 81.50 86 LEU A C 1
ATOM 686 O O . LEU A 1 86 ? -1.449 7.400 22.145 1.00 81.50 86 LEU A O 1
ATOM 690 N N . ASP A 1 87 ? -2.716 8.064 20.416 1.00 78.25 87 ASP A N 1
ATOM 691 C CA . ASP A 1 87 ? -1.959 9.285 20.191 1.00 78.25 87 ASP A CA 1
ATOM 692 C C . ASP A 1 87 ? -2.514 10.391 21.094 1.00 78.25 87 ASP A C 1
ATOM 694 O O . ASP A 1 87 ? -3.630 10.881 20.917 1.00 78.25 87 ASP A O 1
ATOM 698 N N . ASN A 1 88 ? -1.715 10.793 22.081 1.00 69.38 88 ASN A N 1
ATOM 699 C CA . ASN A 1 88 ? -2.080 11.837 23.036 1.00 69.38 88 ASN A CA 1
ATOM 700 C C . ASN A 1 88 ? -2.188 13.229 22.391 1.00 69.38 88 ASN A C 1
ATOM 702 O O . ASN A 1 88 ? -2.844 14.105 22.956 1.00 69.38 88 ASN A O 1
ATOM 706 N N . SER A 1 89 ? -1.549 13.444 21.236 1.00 72.00 89 SER A N 1
ATOM 707 C CA . SER A 1 89 ? -1.555 14.726 20.529 1.00 72.00 89 SER A CA 1
ATOM 708 C C . SER A 1 89 ? -2.805 14.890 19.662 1.00 72.00 89 SER A C 1
ATOM 710 O O . SER A 1 89 ? -3.537 15.866 19.825 1.00 72.00 89 SER A O 1
ATOM 712 N N . SER A 1 90 ? -3.107 13.904 18.811 1.00 68.00 90 SER A N 1
ATOM 713 C CA . SER A 1 90 ? -4.326 13.886 17.993 1.00 68.00 90 SER A CA 1
ATOM 714 C C . SER A 1 90 ? -5.566 13.415 18.753 1.00 68.00 90 SER A C 1
ATOM 716 O O . SER A 1 90 ? -6.683 13.578 18.257 1.00 68.00 90 SER A O 1
ATOM 718 N N . LYS A 1 91 ? -5.386 12.889 19.976 1.00 76.00 91 LYS A N 1
ATOM 719 C CA . LYS A 1 91 ? -6.445 12.285 20.791 1.00 76.00 91 LYS A CA 1
ATOM 720 C C . LYS A 1 91 ? -7.171 11.182 20.018 1.00 76.00 91 LYS A C 1
ATOM 722 O O . LYS A 1 91 ? -8.400 11.125 20.044 1.00 76.00 91 LYS A O 1
ATOM 727 N N . ASP A 1 92 ? -6.411 10.332 19.325 1.00 82.94 92 ASP A N 1
ATOM 728 C CA . ASP A 1 92 ? -6.955 9.254 18.501 1.00 82.94 92 ASP A CA 1
ATOM 729 C C . ASP A 1 92 ? -6.463 7.864 18.907 1.00 82.94 92 ASP A C 1
ATOM 731 O O . ASP A 1 92 ? -5.290 7.671 19.229 1.00 82.94 92 ASP A O 1
ATOM 735 N N . LEU A 1 93 ? -7.377 6.892 18.900 1.00 85.94 93 LEU A N 1
ATOM 736 C CA . LEU A 1 93 ? -7.078 5.487 19.149 1.00 85.94 93 LEU A CA 1
ATOM 737 C C . LEU A 1 93 ? -6.893 4.796 17.801 1.00 85.94 93 LEU A C 1
ATOM 739 O O . LEU A 1 93 ? -7.842 4.663 17.034 1.00 85.94 93 LEU A O 1
ATOM 743 N N . THR A 1 94 ? -5.673 4.349 17.528 1.00 90.88 94 THR A N 1
ATOM 744 C CA . THR A 1 94 ? -5.334 3.626 16.301 1.00 90.88 94 THR A CA 1
ATOM 745 C C . THR A 1 94 ? -5.199 2.139 16.591 1.00 90.88 94 THR A C 1
ATOM 747 O O . THR A 1 94 ? -4.482 1.760 17.517 1.00 90.88 94 THR A O 1
ATOM 750 N N . LEU A 1 95 ? -5.881 1.309 15.802 1.00 91.56 95 LEU A N 1
ATOM 751 C CA . LEU A 1 95 ? -5.816 -0.152 15.854 1.00 91.56 95 LEU A CA 1
ATOM 752 C C . LEU A 1 95 ? -5.093 -0.682 14.619 1.00 91.56 95 LEU A C 1
ATOM 754 O O . LEU A 1 95 ? -5.510 -0.386 13.501 1.00 91.56 95 LEU A O 1
ATOM 758 N N . GLY A 1 96 ? -4.046 -1.479 14.811 1.00 93.12 96 GLY A N 1
ATOM 759 C CA . GLY A 1 96 ? -3.428 -2.266 13.751 1.00 93.12 96 GLY A CA 1
ATOM 760 C C . GLY A 1 96 ? -4.089 -3.636 13.649 1.00 93.12 96 GLY A C 1
ATOM 761 O O . GLY A 1 96 ? -4.095 -4.393 14.620 1.00 93.12 96 GLY A O 1
ATOM 762 N N . ILE A 1 97 ? -4.631 -3.953 12.478 1.00 93.50 97 ILE A N 1
ATOM 763 C CA . ILE A 1 97 ? -5.366 -5.184 12.183 1.00 93.50 97 ILE A CA 1
ATOM 764 C C . ILE A 1 97 ? -4.579 -6.013 11.164 1.00 93.50 97 ILE A C 1
ATOM 766 O O . ILE A 1 97 ? -4.056 -5.471 10.188 1.00 93.50 97 ILE A O 1
ATOM 770 N N . GLY A 1 98 ? -4.507 -7.325 11.371 1.00 91.94 98 GLY A N 1
ATOM 771 C CA . GLY A 1 98 ? -3.861 -8.251 10.440 1.00 91.94 98 GLY A CA 1
ATOM 772 C C . GLY A 1 98 ? -3.971 -9.709 10.881 1.00 91.94 98 GLY A C 1
ATOM 773 O O . GLY A 1 98 ? -4.872 -10.057 11.648 1.00 91.94 98 GLY A O 1
ATOM 774 N N . TYR A 1 99 ? -3.068 -10.548 10.375 1.00 88.38 99 TYR A N 1
ATOM 775 C CA . TYR A 1 99 ? -2.990 -11.969 10.718 1.00 88.38 99 TYR A CA 1
ATOM 776 C C . TYR A 1 99 ? -2.207 -12.203 12.012 1.00 88.38 99 TYR A C 1
ATOM 778 O O . TYR A 1 99 ? -1.444 -11.353 12.475 1.00 88.38 99 TYR A O 1
ATOM 786 N N . GLU A 1 100 ? -2.411 -13.371 12.614 1.00 83.69 100 GLU A N 1
ATOM 787 C CA . GLU A 1 100 ? -1.676 -13.776 13.808 1.00 83.69 100 GLU A CA 1
ATOM 788 C C . GLU A 1 100 ? -0.168 -13.817 13.530 1.00 83.69 100 GLU A C 1
ATOM 790 O O . GLU A 1 100 ? 0.266 -14.434 12.563 1.00 83.69 100 GLU A O 1
ATOM 795 N N . ASN A 1 101 ? 0.631 -13.200 14.403 1.00 77.38 101 ASN A N 1
ATOM 796 C CA . ASN A 1 101 ? 2.098 -13.131 14.305 1.00 77.38 101 ASN A CA 1
ATOM 797 C C . ASN A 1 101 ? 2.666 -12.378 13.085 1.00 77.38 101 ASN A C 1
ATOM 799 O O . ASN A 1 101 ? 3.881 -12.392 12.894 1.00 77.38 101 ASN A O 1
ATOM 803 N N . ASP A 1 102 ? 1.832 -11.675 12.319 1.00 83.06 102 ASP A N 1
ATOM 804 C CA . ASP A 1 102 ? 2.265 -10.828 11.206 1.00 83.06 102 ASP A CA 1
ATOM 805 C C . ASP A 1 102 ? 2.277 -9.337 11.571 1.00 83.06 102 ASP A C 1
ATOM 807 O O . ASP A 1 102 ? 1.793 -8.899 12.618 1.00 83.06 102 ASP A O 1
ATOM 811 N N . SER A 1 103 ? 2.853 -8.522 10.685 1.00 86.81 103 SER A N 1
ATOM 812 C CA . SER A 1 103 ? 2.721 -7.066 10.756 1.00 86.81 103 SER A CA 1
ATOM 813 C C . SER A 1 103 ? 1.285 -6.618 10.441 1.00 86.81 103 SER A C 1
ATOM 815 O O . SER A 1 103 ? 0.634 -7.238 9.597 1.00 86.81 103 SER A O 1
ATOM 817 N N . PRO A 1 104 ? 0.797 -5.507 11.030 1.00 90.94 104 PRO A N 1
ATOM 818 C CA . PRO A 1 104 ? -0.514 -4.968 10.690 1.00 90.94 104 PRO A CA 1
ATOM 819 C C . PRO A 1 104 ? -0.646 -4.660 9.199 1.00 90.94 104 PRO A C 1
ATOM 821 O O . PRO A 1 104 ? 0.191 -3.973 8.614 1.00 90.94 104 PRO A O 1
ATOM 824 N N . ILE A 1 105 ? -1.734 -5.145 8.610 1.00 92.25 105 ILE A N 1
ATOM 825 C CA . ILE A 1 105 ? -2.100 -4.932 7.207 1.00 92.25 105 ILE A CA 1
ATOM 826 C C . ILE A 1 105 ? -2.838 -3.599 7.062 1.00 92.25 105 ILE A C 1
ATOM 828 O O . ILE A 1 105 ? -2.731 -2.920 6.043 1.00 92.25 105 ILE A O 1
ATOM 832 N N . ILE A 1 106 ? -3.598 -3.225 8.092 1.00 94.19 106 ILE A N 1
ATOM 833 C CA . ILE A 1 106 ? -4.430 -2.028 8.121 1.00 94.19 106 ILE A CA 1
ATOM 834 C C . ILE A 1 106 ? -4.243 -1.347 9.472 1.00 94.19 106 ILE A C 1
ATOM 836 O O . ILE A 1 106 ? -4.272 -2.006 10.508 1.00 94.19 106 ILE A O 1
ATOM 840 N N . PHE A 1 107 ? -4.115 -0.026 9.470 1.00 94.31 107 PHE A N 1
ATOM 841 C CA . PHE A 1 107 ? -4.249 0.792 10.669 1.00 94.31 107 PHE A CA 1
ATOM 842 C C . PHE A 1 107 ? -5.530 1.606 10.581 1.00 94.31 107 PHE A C 1
ATOM 844 O O . PHE A 1 107 ? -5.741 2.316 9.603 1.00 94.31 107 PHE A O 1
ATOM 851 N N . TRP A 1 108 ? -6.374 1.531 11.602 1.00 93.56 108 TRP A N 1
ATOM 852 C CA . TRP A 1 108 ? -7.602 2.310 11.679 1.00 93.56 108 TRP A CA 1
ATOM 853 C C . TRP A 1 108 ? -7.583 3.228 12.891 1.00 93.56 108 TRP A C 1
ATOM 855 O O . TRP A 1 108 ? -7.592 2.772 14.034 1.00 93.56 108 TRP A O 1
ATOM 865 N N . SER A 1 109 ? -7.570 4.528 12.626 1.00 91.69 109 SER A N 1
ATOM 866 C CA . SER A 1 109 ? -7.746 5.581 13.616 1.00 91.69 109 SER A CA 1
ATOM 867 C C . SER A 1 109 ? -9.242 5.797 13.850 1.00 91.69 109 SER A C 1
ATOM 869 O O . SER A 1 109 ? -9.951 6.351 13.007 1.00 91.69 109 SER A O 1
ATOM 871 N N . ILE A 1 110 ? -9.730 5.305 14.989 1.00 88.38 110 ILE A N 1
ATOM 872 C CA . ILE A 1 110 ? -11.154 5.119 15.280 1.00 88.38 110 ILE A CA 1
ATOM 873 C C . ILE A 1 110 ? -11.917 6.451 15.350 1.00 88.38 110 ILE A C 1
ATOM 875 O O . ILE A 1 110 ? -13.036 6.544 14.846 1.00 88.38 110 ILE A O 1
ATOM 879 N N . PHE A 1 111 ? -11.361 7.489 15.986 1.00 83.75 111 PHE A N 1
ATOM 880 C CA . PHE A 1 111 ? -12.090 8.743 16.211 1.00 83.75 111 PHE A CA 1
ATOM 881 C C . PHE A 1 111 ? -12.020 9.696 15.022 1.00 83.75 111 PHE A C 1
ATOM 883 O O . PHE A 1 111 ? -13.015 10.362 14.734 1.00 83.75 111 PHE A O 1
ATOM 890 N N . SER A 1 112 ? -10.881 9.776 14.328 1.00 86.69 112 SER A N 1
ATOM 891 C CA . SER A 1 112 ? -10.784 10.512 13.058 1.00 86.69 112 SER A CA 1
ATOM 892 C C . SER A 1 112 ? -11.389 9.751 11.881 1.00 86.69 112 SER A C 1
ATOM 894 O O . SER A 1 112 ? -11.579 10.337 10.817 1.00 86.69 112 SER A O 1
ATOM 896 N N . ASN A 1 113 ? -11.709 8.473 12.085 1.00 88.19 113 ASN A N 1
ATOM 897 C CA . ASN A 1 113 ? -12.208 7.548 11.083 1.00 88.19 113 ASN A CA 1
ATOM 898 C C . ASN A 1 113 ? -11.316 7.458 9.836 1.00 88.19 113 ASN A C 1
ATOM 900 O O . ASN A 1 113 ? -11.798 7.428 8.704 1.00 88.19 113 ASN A O 1
ATOM 904 N N . LYS A 1 114 ? -10.000 7.454 10.051 1.00 90.19 114 LYS A N 1
ATOM 905 C CA . LYS A 1 114 ? -9.001 7.351 8.985 1.00 90.19 114 LYS A CA 1
ATOM 906 C C . LYS A 1 114 ? -8.403 5.961 8.960 1.00 90.19 114 LYS A C 1
ATOM 908 O O . LYS A 1 114 ? -8.112 5.391 10.007 1.00 90.19 114 LYS A O 1
ATOM 913 N N . VAL A 1 115 ? -8.199 5.437 7.761 1.00 93.12 115 VAL A N 1
ATOM 914 C CA . VAL A 1 115 ? -7.548 4.147 7.554 1.00 93.12 115 VAL A CA 1
ATOM 915 C C . VAL A 1 115 ? -6.254 4.373 6.794 1.00 93.12 115 VAL A C 1
ATOM 917 O O . VAL A 1 115 ? -6.204 5.171 5.860 1.00 93.12 115 VAL A O 1
ATOM 920 N N . THR A 1 116 ? -5.222 3.648 7.192 1.00 92.94 116 THR A N 1
ATOM 921 C CA . THR A 1 116 ? -3.909 3.632 6.559 1.00 92.94 116 THR A CA 1
ATOM 922 C C . THR A 1 116 ? -3.603 2.198 6.156 1.00 92.94 116 THR A C 1
ATOM 924 O O . THR A 1 116 ? -3.730 1.285 6.973 1.00 92.94 116 THR A O 1
ATOM 927 N N . ILE A 1 117 ? -3.220 1.994 4.897 1.00 94.94 117 ILE A N 1
ATOM 928 C CA . ILE A 1 117 ? -2.933 0.672 4.335 1.00 94.94 117 ILE A CA 1
ATOM 929 C C . ILE A 1 117 ? -1.477 0.715 3.862 1.00 94.94 117 ILE A C 1
ATOM 931 O O . ILE A 1 117 ? -1.216 1.199 2.758 1.00 94.94 117 ILE A O 1
ATOM 935 N N . PRO A 1 118 ? -0.510 0.241 4.676 1.00 92.69 118 PRO A N 1
ATOM 936 C CA . PRO A 1 118 ? 0.918 0.466 4.437 1.00 92.69 118 PRO A CA 1
ATOM 937 C C . PRO A 1 118 ? 1.398 -0.007 3.066 1.00 92.69 118 PRO A C 1
ATOM 939 O O . PRO A 1 118 ? 2.229 0.638 2.429 1.00 92.69 118 PRO A O 1
ATOM 942 N N . VAL A 1 119 ? 0.859 -1.129 2.586 1.00 92.44 119 VAL A N 1
ATOM 943 C CA . VAL A 1 119 ? 1.219 -1.683 1.279 1.00 92.44 119 VAL A CA 1
ATOM 944 C C . VAL A 1 119 ? 0.752 -0.782 0.130 1.00 92.44 119 VAL A C 1
AT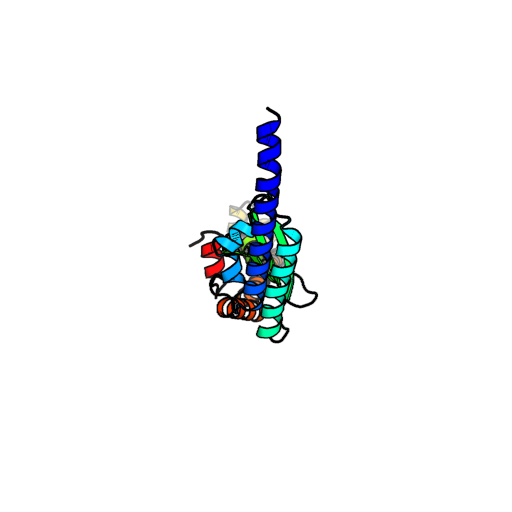OM 946 O O . VAL A 1 119 ? 1.504 -0.565 -0.819 1.00 92.44 119 VAL A O 1
ATOM 949 N N . TRP A 1 120 ? -0.432 -0.176 0.244 1.00 94.62 120 TRP A N 1
ATOM 950 C CA . TRP A 1 120 ? -0.954 0.789 -0.726 1.00 94.62 120 TRP A CA 1
ATOM 951 C C . TRP A 1 120 ? -0.225 2.136 -0.642 1.00 94.62 120 TRP A C 1
ATOM 953 O O . TRP A 1 120 ? 0.123 2.704 -1.680 1.00 94.62 120 TRP A O 1
ATOM 963 N N . ASP A 1 121 ? 0.095 2.613 0.561 1.00 93.12 121 ASP A N 1
ATOM 964 C CA . ASP A 1 121 ? 0.959 3.787 0.737 1.00 93.12 121 ASP A CA 1
ATOM 965 C C . ASP A 1 121 ? 2.326 3.581 0.066 1.00 93.12 121 ASP A C 1
ATOM 967 O O . ASP A 1 121 ? 2.771 4.428 -0.707 1.00 93.12 121 ASP A O 1
ATOM 971 N N . GLY A 1 122 ? 2.947 2.410 0.237 1.00 90.94 122 GLY A N 1
ATOM 972 C CA . GLY A 1 122 ? 4.218 2.092 -0.418 1.00 90.94 122 GLY A CA 1
ATOM 973 C C . GLY A 1 122 ? 4.142 2.126 -1.952 1.00 90.94 122 GLY A C 1
ATOM 974 O O . GLY A 1 122 ? 5.083 2.566 -2.617 1.00 90.94 122 GLY A O 1
ATOM 975 N N . VAL A 1 123 ? 3.016 1.708 -2.537 1.00 92.38 123 VAL A N 1
ATOM 976 C CA . VAL A 1 123 ? 2.771 1.811 -3.988 1.00 92.38 123 VAL A CA 1
ATOM 977 C C . VAL A 1 123 ? 2.634 3.270 -4.435 1.00 92.38 123 VAL A C 1
ATOM 979 O O . VAL A 1 123 ? 3.124 3.642 -5.514 1.00 92.38 123 VAL A O 1
ATOM 982 N N . TYR A 1 124 ? 1.989 4.102 -3.613 1.00 91.69 124 TYR A N 1
ATOM 983 C CA . TYR A 1 124 ? 1.854 5.535 -3.857 1.00 91.69 124 TYR A CA 1
ATOM 984 C C . TYR A 1 124 ? 3.212 6.244 -3.808 1.00 91.69 124 TYR A C 1
ATOM 986 O O . TYR A 1 124 ? 3.567 6.956 -4.748 1.00 91.69 124 TYR A O 1
ATOM 994 N N . ASP A 1 125 ? 4.024 5.976 -2.787 1.00 90.31 125 ASP A N 1
ATOM 995 C CA . ASP A 1 125 ? 5.322 6.631 -2.597 1.00 90.31 125 ASP A CA 1
ATOM 996 C C . ASP A 1 125 ? 6.301 6.322 -3.745 1.00 90.31 125 ASP A C 1
ATOM 998 O O . ASP A 1 125 ? 7.038 7.195 -4.223 1.00 90.31 125 ASP A O 1
ATOM 1002 N N . ARG A 1 126 ? 6.238 5.099 -4.295 1.00 89.62 126 ARG A N 1
ATOM 1003 C CA . ARG A 1 126 ? 7.030 4.688 -5.469 1.00 89.62 126 ARG A CA 1
ATOM 1004 C C . ARG A 1 126 ? 6.587 5.328 -6.792 1.00 89.62 126 ARG A C 1
ATOM 1006 O O . ARG A 1 126 ? 7.312 5.215 -7.783 1.00 89.62 126 ARG A O 1
ATOM 1013 N N . LYS A 1 127 ? 5.460 6.054 -6.842 1.00 90.00 127 LYS A N 1
ATOM 1014 C CA . LYS A 1 127 ? 4.955 6.725 -8.062 1.00 90.00 127 LYS A CA 1
ATOM 1015 C C . LYS A 1 127 ? 5.977 7.676 -8.675 1.00 90.00 127 LYS A C 1
ATOM 1017 O O . LYS A 1 127 ? 6.108 7.730 -9.898 1.00 90.00 127 LYS A O 1
ATOM 1022 N N . SER A 1 128 ? 6.714 8.407 -7.841 1.00 89.62 128 SER A N 1
ATOM 1023 C CA . SER A 1 128 ? 7.762 9.325 -8.297 1.00 89.62 128 SER A CA 1
ATOM 1024 C C . SER A 1 128 ? 8.927 8.584 -8.963 1.00 89.62 128 SER A C 1
ATOM 1026 O O . SER A 1 128 ? 9.387 8.996 -10.026 1.00 89.62 128 SER A O 1
ATOM 1028 N N . ASN A 1 129 ? 9.352 7.454 -8.390 1.00 89.69 129 ASN A N 1
ATOM 1029 C CA . ASN A 1 129 ? 10.406 6.616 -8.952 1.00 89.69 129 ASN A CA 1
ATOM 1030 C C . ASN A 1 129 ? 9.983 5.998 -10.291 1.00 89.69 129 ASN A C 1
ATOM 1032 O O . ASN A 1 129 ? 10.729 6.066 -11.263 1.00 89.69 129 ASN A O 1
ATOM 1036 N N . ARG A 1 130 ? 8.742 5.493 -10.385 1.00 92.06 130 ARG A N 1
ATOM 1037 C CA . ARG A 1 130 ? 8.186 4.989 -11.653 1.00 92.06 130 ARG A CA 1
ATOM 1038 C C . ARG A 1 130 ? 8.225 6.042 -12.758 1.00 92.06 130 ARG A C 1
ATOM 1040 O O . ARG A 1 130 ? 8.624 5.733 -13.874 1.00 92.06 130 ARG A O 1
ATOM 1047 N N . LYS A 1 131 ? 7.836 7.287 -12.455 1.00 93.00 131 LYS A N 1
ATOM 1048 C CA . LYS A 1 131 ? 7.895 8.392 -13.428 1.00 93.00 131 LYS A CA 1
ATOM 1049 C C . LYS A 1 131 ? 9.322 8.641 -13.917 1.00 93.00 131 LYS A C 1
ATOM 1051 O O . LYS A 1 131 ? 9.527 8.710 -15.124 1.00 93.00 131 LYS A O 1
ATOM 1056 N N . LYS A 1 132 ? 10.295 8.683 -13.001 1.00 93.81 132 LYS A N 1
ATOM 1057 C CA . LYS A 1 132 ? 11.718 8.836 -13.345 1.00 93.81 132 LYS A CA 1
ATOM 1058 C C . LYS A 1 132 ? 12.223 7.706 -14.242 1.00 93.81 132 LYS A C 1
ATOM 1060 O O . LYS A 1 132 ? 12.893 7.975 -15.228 1.00 93.81 132 LYS A O 1
ATOM 1065 N N . LEU A 1 133 ? 11.872 6.455 -13.939 1.00 92.19 133 LEU A N 1
ATOM 1066 C CA . LEU A 1 133 ? 12.260 5.305 -14.762 1.00 92.19 133 LEU A CA 1
ATOM 1067 C C . LEU A 1 133 ? 11.634 5.348 -16.161 1.00 92.19 133 LEU A C 1
ATOM 1069 O O . LEU A 1 133 ? 12.297 5.004 -17.133 1.00 92.19 133 LEU A O 1
ATOM 1073 N N . ILE A 1 134 ? 10.386 5.810 -16.285 1.00 94.38 134 ILE A N 1
ATOM 1074 C CA . ILE A 1 134 ? 9.734 6.009 -17.589 1.00 94.38 134 ILE A CA 1
ATOM 1075 C C . ILE A 1 134 ? 10.461 7.083 -18.407 1.00 94.38 134 ILE A C 1
ATOM 1077 O O . ILE A 1 134 ? 10.657 6.906 -19.607 1.00 94.38 134 ILE A O 1
ATOM 1081 N N . GLU A 1 135 ? 10.835 8.200 -17.784 1.00 96.25 135 GLU A N 1
ATOM 1082 C CA . GLU A 1 135 ? 11.599 9.265 -18.445 1.00 96.25 135 GLU A CA 1
ATOM 1083 C C . GLU A 1 135 ? 12.983 8.767 -18.874 1.00 96.25 135 GLU A C 1
ATOM 1085 O O . GLU A 1 135 ? 13.342 8.906 -20.042 1.00 96.25 135 GLU A O 1
ATOM 1090 N N . LEU A 1 136 ? 13.698 8.079 -17.981 1.00 95.00 136 LEU A N 1
ATOM 1091 C CA . LEU A 1 136 ? 15.002 7.483 -18.270 1.00 95.00 136 LEU A CA 1
ATOM 1092 C C . LEU A 1 136 ? 14.934 6.463 -19.415 1.00 95.00 136 LEU A C 1
ATOM 1094 O O . LEU A 1 136 ? 15.806 6.447 -20.281 1.00 95.00 136 LEU A O 1
ATOM 1098 N N . LEU A 1 137 ? 13.9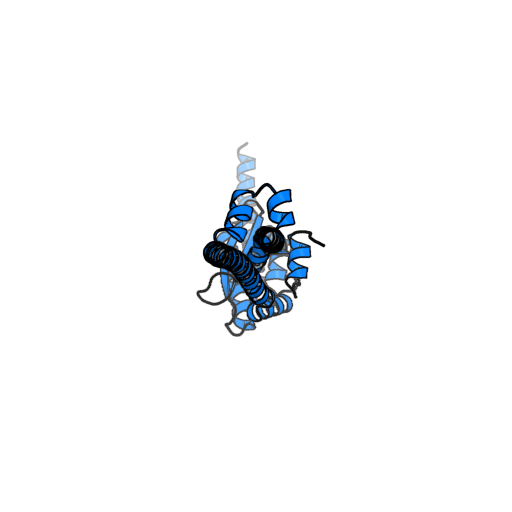00 5.618 -19.442 1.00 95.69 137 LEU A N 1
ATOM 1099 C CA . LEU A 1 137 ? 13.702 4.649 -20.518 1.00 95.69 137 LEU A CA 1
ATOM 1100 C C . LEU A 1 137 ? 13.540 5.355 -21.869 1.00 95.69 137 LEU A C 1
ATOM 1102 O O . LEU A 1 137 ? 14.205 4.976 -22.828 1.00 95.69 137 LEU A O 1
ATOM 1106 N N . LYS A 1 138 ? 12.732 6.423 -21.928 1.00 95.56 138 LYS A N 1
ATOM 1107 C CA . LYS A 1 138 ? 12.553 7.223 -23.151 1.00 95.56 138 LYS A CA 1
ATOM 1108 C C . LYS A 1 138 ? 13.858 7.863 -23.618 1.00 95.56 138 LYS A C 1
ATOM 1110 O O . LYS A 1 138 ? 14.129 7.889 -24.815 1.00 95.56 138 LYS A O 1
ATOM 1115 N N . GLU A 1 139 ? 14.658 8.390 -22.694 1.00 96.25 139 GLU A N 1
ATOM 1116 C CA . GLU A 1 139 ? 15.962 8.979 -23.017 1.00 96.25 139 GLU A CA 1
ATOM 1117 C C . GLU A 1 139 ? 16.930 7.936 -23.584 1.00 96.25 139 GLU A C 1
ATOM 1119 O O . GLU A 1 139 ? 17.591 8.196 -24.589 1.00 96.25 139 GLU A O 1
ATOM 1124 N N . LYS A 1 140 ? 16.974 6.738 -22.991 1.00 95.25 140 LYS A N 1
ATOM 1125 C CA . LYS A 1 140 ? 17.820 5.637 -23.469 1.00 95.25 140 LYS A CA 1
ATOM 1126 C C . LYS A 1 140 ? 17.367 5.083 -24.817 1.00 95.25 140 LYS A C 1
ATOM 1128 O O . LYS A 1 140 ? 18.210 4.835 -25.674 1.00 95.25 140 LYS A O 1
ATOM 1133 N N . GLU A 1 141 ? 16.061 4.918 -25.028 1.00 94.62 141 GLU A N 1
ATOM 1134 C CA . GLU A 1 141 ? 15.499 4.505 -26.323 1.00 94.62 141 GLU A CA 1
ATOM 1135 C C . GLU A 1 141 ? 15.851 5.525 -27.411 1.00 94.62 141 GLU A C 1
ATOM 1137 O O . GLU A 1 141 ? 16.363 5.157 -28.466 1.00 94.62 141 GLU A O 1
ATOM 1142 N N . LYS A 1 142 ? 15.696 6.820 -27.110 1.00 96.00 142 LYS A N 1
ATOM 1143 C CA . LYS A 1 142 ? 16.100 7.899 -28.014 1.00 96.00 142 LYS A CA 1
ATOM 1144 C C . LYS A 1 142 ? 17.598 7.853 -28.329 1.00 96.00 142 LYS A C 1
ATOM 1146 O O . LYS A 1 142 ? 17.972 7.961 -29.494 1.00 96.00 142 LYS A O 1
ATOM 1151 N N . LEU A 1 143 ? 18.452 7.671 -27.319 1.00 94.50 143 LEU A N 1
ATOM 1152 C CA . LEU A 1 143 ? 19.901 7.568 -27.507 1.00 94.50 143 LEU A CA 1
ATOM 1153 C C . LEU A 1 143 ? 20.278 6.365 -28.382 1.00 94.50 143 LEU A C 1
ATOM 1155 O O . LEU A 1 143 ? 21.137 6.490 -29.256 1.00 94.50 143 LEU A O 1
ATOM 1159 N N . LEU A 1 144 ? 19.643 5.212 -28.163 1.00 95.19 144 LEU A N 1
ATOM 1160 C CA . LEU A 1 144 ? 19.842 4.012 -28.973 1.00 95.19 144 LEU A CA 1
ATOM 1161 C C . LEU A 1 144 ? 19.465 4.266 -30.439 1.00 95.19 144 LEU A C 1
ATOM 1163 O O . LEU A 1 144 ? 20.249 3.937 -31.334 1.00 95.19 144 LEU A O 1
ATOM 1167 N N . ASP A 1 145 ? 18.304 4.876 -30.681 1.00 93.94 145 ASP A N 1
ATOM 1168 C CA . ASP A 1 145 ? 17.818 5.180 -32.027 1.00 93.94 145 ASP A CA 1
ATOM 1169 C C . ASP A 1 145 ? 18.735 6.177 -32.746 1.00 93.94 145 ASP A C 1
ATOM 1171 O O . ASP A 1 145 ? 19.192 5.912 -33.862 1.00 93.94 145 ASP A O 1
ATOM 1175 N N . GLU A 1 146 ? 19.080 7.290 -32.094 1.00 93.88 146 GLU A N 1
ATOM 1176 C CA . GLU A 1 146 ? 19.997 8.297 -32.638 1.00 93.88 146 GLU A CA 1
ATOM 1177 C C . GLU A 1 146 ? 21.377 7.696 -32.938 1.00 93.88 146 GLU A C 1
ATOM 1179 O O . GLU A 1 146 ? 21.917 7.885 -34.031 1.00 93.88 146 GLU A O 1
ATOM 1184 N N . THR A 1 147 ? 21.926 6.904 -32.013 1.00 91.88 147 THR A N 1
ATOM 1185 C CA . THR A 1 147 ? 23.231 6.250 -32.187 1.00 91.88 147 THR A CA 1
ATOM 1186 C C . THR A 1 147 ? 23.201 5.248 -33.339 1.00 91.88 147 THR A C 1
ATOM 1188 O O . THR A 1 147 ? 24.127 5.210 -34.154 1.00 91.88 147 THR A O 1
ATOM 1191 N N . SER A 1 148 ? 22.122 4.472 -33.463 1.00 91.56 148 SER A N 1
ATOM 1192 C CA . SER A 1 148 ? 21.915 3.538 -34.573 1.00 91.56 148 SER A CA 1
ATOM 1193 C C . SER A 1 148 ? 21.867 4.265 -35.918 1.00 91.56 148 SER A C 1
ATOM 1195 O O . SER A 1 148 ? 22.541 3.861 -36.869 1.00 91.56 148 SER A O 1
ATOM 1197 N N . ILE A 1 149 ? 21.140 5.382 -36.000 1.00 92.12 149 ILE A N 1
ATOM 1198 C CA . ILE A 1 149 ? 21.056 6.203 -37.216 1.00 92.12 149 ILE A CA 1
ATOM 1199 C C . ILE A 1 149 ? 22.436 6.764 -37.585 1.00 92.12 149 ILE A C 1
ATOM 1201 O O . ILE A 1 149 ? 22.861 6.654 -38.740 1.00 92.12 149 ILE A O 1
ATOM 1205 N N . ILE A 1 150 ? 23.155 7.326 -36.608 1.00 90.94 150 ILE A N 1
ATOM 1206 C CA . ILE A 1 150 ? 24.469 7.940 -36.825 1.00 90.94 150 ILE A CA 1
ATOM 1207 C C . ILE A 1 150 ? 25.480 6.899 -37.309 1.00 90.94 150 ILE A C 1
ATOM 1209 O O . ILE A 1 150 ? 26.135 7.112 -38.325 1.00 90.94 150 ILE A O 1
ATOM 1213 N N . LEU A 1 151 ? 25.592 5.751 -36.637 1.00 89.88 151 LEU A N 1
ATOM 1214 C CA . LEU A 1 151 ? 26.561 4.716 -37.008 1.00 89.88 151 LEU A CA 1
ATOM 1215 C C . LEU A 1 151 ? 26.263 4.095 -38.380 1.00 89.88 151 LEU A C 1
ATOM 1217 O O . LEU A 1 151 ? 27.198 3.726 -39.099 1.00 89.88 151 LEU A O 1
ATOM 1221 N N . ASN A 1 152 ? 24.989 4.032 -38.782 1.00 88.12 152 ASN A N 1
ATOM 1222 C CA . ASN A 1 152 ? 24.574 3.469 -40.066 1.00 88.12 152 ASN A CA 1
ATOM 1223 C C . ASN A 1 152 ? 24.758 4.430 -41.251 1.00 88.12 152 ASN A C 1
ATOM 1225 O O . ASN A 1 152 ? 24.964 3.956 -42.371 1.00 88.12 152 ASN A O 1
ATOM 1229 N N . SER A 1 153 ? 24.845 5.748 -41.039 1.00 90.38 153 SER A N 1
ATOM 1230 C CA . SER A 1 153 ? 24.993 6.743 -42.117 1.00 90.38 153 SER A CA 1
ATOM 1231 C C . SER A 1 153 ? 26.379 7.423 -42.141 1.00 90.38 153 SER A C 1
ATOM 1233 O O . SER A 1 153 ? 26.771 8.060 -41.162 1.00 90.38 153 SER A O 1
ATOM 1235 N N . PRO A 1 154 ? 27.147 7.333 -43.249 1.00 86.12 154 PRO A N 1
ATOM 1236 C CA . PRO A 1 154 ? 28.424 8.041 -43.385 1.00 86.12 154 PRO A CA 1
ATOM 1237 C C . PRO A 1 154 ? 28.277 9.562 -43.253 1.00 86.12 154 PRO A C 1
ATOM 1239 O O . PRO A 1 154 ? 29.082 10.197 -42.574 1.00 86.12 154 PRO A O 1
ATOM 1242 N N . ASP A 1 155 ? 27.222 10.127 -43.841 1.00 87.94 155 ASP A N 1
ATOM 1243 C CA . ASP A 1 155 ? 26.947 11.564 -43.785 1.00 87.94 155 ASP A CA 1
ATOM 1244 C C . ASP A 1 155 ? 26.559 11.994 -42.367 1.00 87.94 155 ASP A C 1
ATOM 1246 O O . ASP A 1 155 ? 26.982 13.047 -41.899 1.00 87.94 155 ASP A O 1
ATOM 1250 N N . ALA A 1 156 ? 25.826 11.151 -41.631 1.00 87.81 156 ALA A N 1
ATOM 1251 C CA . ALA A 1 156 ? 25.496 11.425 -40.235 1.00 87.81 156 ALA A CA 1
ATOM 1252 C C . ALA A 1 156 ? 26.741 11.414 -39.334 1.00 87.81 156 ALA A C 1
ATOM 1254 O O . ALA A 1 156 ? 26.838 12.249 -38.437 1.00 87.81 156 ALA A O 1
ATOM 1255 N N . LEU A 1 157 ? 27.717 10.530 -39.581 1.00 88.75 157 LEU A N 1
ATOM 1256 C CA . LEU A 1 157 ? 28.996 10.549 -38.858 1.00 88.75 157 LEU A CA 1
ATOM 1257 C C . LEU A 1 157 ? 29.752 11.865 -39.075 1.00 88.75 157 LEU A C 1
ATOM 1259 O O . LEU A 1 157 ? 30.297 12.410 -38.119 1.00 88.75 157 LEU A O 1
ATOM 1263 N N . LEU A 1 158 ? 29.776 12.385 -40.306 1.00 87.31 158 LEU A N 1
ATOM 1264 C CA . LEU A 1 158 ? 30.415 13.669 -40.612 1.00 87.31 158 LEU A CA 1
ATOM 1265 C C . LEU A 1 158 ? 29.657 14.853 -40.009 1.00 87.31 158 LEU A C 1
ATOM 1267 O O . LEU A 1 158 ? 30.269 15.687 -39.344 1.00 87.31 158 LEU A O 1
ATOM 1271 N N . ASN A 1 159 ? 28.336 14.902 -40.197 1.00 89.31 159 ASN A N 1
ATOM 1272 C CA . ASN A 1 159 ? 27.487 16.005 -39.742 1.00 89.31 159 ASN A CA 1
ATOM 1273 C C . ASN A 1 159 ? 27.453 16.133 -38.212 1.00 89.31 159 ASN A C 1
ATOM 1275 O O . ASN A 1 159 ? 27.311 17.238 -37.699 1.00 89.31 159 ASN A O 1
ATOM 1279 N N . ASN A 1 160 ? 27.638 15.027 -37.484 1.00 87.94 160 ASN A N 1
ATOM 1280 C CA . ASN A 1 160 ? 27.753 15.025 -36.022 1.00 87.94 160 ASN A CA 1
ATOM 1281 C C . ASN A 1 160 ? 29.212 15.149 -35.524 1.00 87.94 160 ASN A C 1
ATOM 1283 O O . ASN A 1 160 ? 29.478 14.988 -34.337 1.00 87.94 160 ASN A O 1
ATOM 1287 N N . GLY A 1 161 ? 30.180 15.426 -36.409 1.00 87.62 161 GLY A N 1
ATOM 1288 C CA . GLY A 1 161 ? 31.575 15.686 -36.033 1.00 87.62 161 GLY A CA 1
ATOM 1289 C C . GLY A 1 161 ? 32.413 14.444 -35.696 1.00 87.62 161 GLY A C 1
ATOM 1290 O O . GLY A 1 161 ? 33.555 14.567 -35.249 1.00 87.62 161 GLY A O 1
ATOM 1291 N N . TYR A 1 162 ? 31.914 13.233 -35.951 1.00 90.25 162 TYR A N 1
ATOM 1292 C CA . TYR A 1 162 ? 32.605 11.969 -35.672 1.00 90.25 162 TYR A CA 1
ATOM 1293 C C . TYR A 1 162 ? 33.592 11.565 -36.780 1.00 90.25 162 TYR A C 1
ATOM 1295 O O . TYR A 1 162 ? 33.589 10.434 -37.277 1.00 90.25 162 TYR A O 1
ATOM 1303 N N . PHE A 1 163 ? 34.502 12.474 -37.141 1.00 87.38 163 PHE A N 1
ATOM 1304 C CA . PHE A 1 163 ? 35.448 12.304 -38.252 1.00 87.38 163 PHE A CA 1
ATOM 1305 C C . PHE A 1 163 ? 36.331 11.049 -38.119 1.00 87.38 163 PHE A C 1
ATOM 1307 O O . PHE A 1 163 ? 36.577 10.332 -39.088 1.00 87.38 163 PHE A O 1
ATOM 1314 N N . ASN A 1 164 ? 36.749 10.710 -36.897 1.00 86.25 164 ASN A N 1
ATOM 1315 C CA . ASN A 1 164 ? 37.541 9.505 -36.638 1.00 86.25 164 ASN A CA 1
ATOM 1316 C C . ASN A 1 164 ? 36.760 8.206 -36.890 1.00 86.25 164 ASN A C 1
ATOM 1318 O O . ASN A 1 164 ? 37.335 7.230 -37.377 1.00 86.25 164 ASN A O 1
ATOM 1322 N N . LEU A 1 165 ? 35.468 8.170 -36.551 1.00 86.88 165 LEU A N 1
ATOM 1323 C CA . LEU A 1 165 ? 34.603 7.018 -36.822 1.00 86.88 165 LEU A CA 1
ATOM 1324 C C . LEU A 1 165 ? 34.295 6.918 -38.317 1.00 86.88 165 LEU A C 1
ATOM 1326 O O . LEU A 1 165 ? 34.373 5.825 -38.876 1.00 86.88 165 LEU A O 1
ATOM 1330 N N . TYR A 1 166 ? 34.069 8.060 -38.973 1.00 88.75 166 TYR A N 1
ATOM 1331 C CA . TYR A 1 166 ? 33.933 8.148 -40.424 1.00 88.75 166 TYR A CA 1
ATOM 1332 C C . TYR A 1 166 ? 35.155 7.559 -41.145 1.00 88.75 166 TYR A C 1
ATOM 1334 O O . TYR A 1 166 ? 35.019 6.606 -41.909 1.00 88.75 166 TYR A O 1
ATOM 1342 N N . LEU A 1 167 ? 36.372 8.028 -40.845 1.00 88.06 167 LEU A N 1
ATOM 1343 C CA . LEU A 1 167 ? 37.591 7.492 -41.462 1.00 88.06 167 LEU A CA 1
ATOM 1344 C C . LEU A 1 167 ? 37.775 5.994 -41.171 1.00 88.06 167 LEU A C 1
ATOM 1346 O O . LEU A 1 167 ? 38.102 5.216 -42.070 1.00 88.06 167 LEU A O 1
ATOM 1350 N N . LYS A 1 168 ? 37.527 5.552 -39.930 1.00 88.50 168 LYS A N 1
ATOM 1351 C CA . LYS A 1 168 ? 37.593 4.125 -39.573 1.00 88.50 168 LYS A CA 1
ATOM 1352 C C . LYS A 1 168 ? 36.620 3.278 -40.391 1.00 88.50 168 LYS A C 1
ATOM 1354 O O . LYS A 1 168 ? 36.986 2.162 -40.752 1.00 88.50 168 LYS A O 1
ATOM 1359 N N . ARG A 1 169 ? 35.433 3.789 -40.719 1.00 87.69 169 ARG A N 1
ATOM 1360 C CA . ARG A 1 169 ? 34.443 3.075 -41.534 1.00 87.69 169 ARG A CA 1
ATOM 1361 C C . ARG A 1 169 ? 34.960 2.759 -42.941 1.00 87.69 169 ARG A C 1
ATOM 1363 O O . ARG A 1 169 ? 34.742 1.647 -43.415 1.00 87.69 169 ARG A O 1
ATOM 1370 N N . PHE A 1 170 ? 35.690 3.679 -43.574 1.00 87.25 170 PHE A N 1
ATOM 1371 C CA . PHE A 1 170 ? 36.244 3.477 -44.922 1.00 87.25 170 PHE A CA 1
ATOM 1372 C C . PHE A 1 170 ? 37.567 2.702 -44.924 1.00 87.25 170 PHE A C 1
ATOM 1374 O O . PHE A 1 170 ? 37.747 1.794 -45.731 1.00 87.25 170 PHE A O 1
ATOM 1381 N N . PHE A 1 171 ? 38.483 3.013 -44.002 1.00 89.56 171 PHE A N 1
ATOM 1382 C CA . PHE A 1 171 ? 39.846 2.460 -44.021 1.00 89.56 171 PHE A CA 1
ATOM 1383 C C . PHE A 1 171 ? 40.042 1.230 -43.120 1.00 89.56 171 PHE A C 1
ATOM 1385 O O . PHE A 1 171 ? 41.001 0.480 -43.289 1.00 89.56 171 PHE A O 1
ATOM 1392 N N . ARG A 1 172 ? 39.162 1.007 -42.135 1.00 89.81 172 ARG A N 1
ATOM 1393 C CA . ARG A 1 172 ? 39.224 -0.106 -41.165 1.00 89.81 172 ARG A CA 1
ATOM 1394 C C . ARG A 1 172 ? 37.841 -0.721 -40.927 1.00 89.81 172 ARG A C 1
ATOM 1396 O O . ARG A 1 172 ? 37.459 -0.984 -39.786 1.00 89.81 172 ARG A O 1
ATOM 1403 N N . ARG A 1 173 ? 37.117 -0.985 -42.018 1.00 88.12 173 ARG A N 1
ATOM 1404 C CA . ARG A 1 173 ? 35.706 -1.402 -42.032 1.00 88.12 173 ARG A CA 1
ATOM 1405 C C . ARG A 1 173 ? 35.350 -2.495 -41.020 1.00 88.12 173 ARG A C 1
ATOM 1407 O O . ARG A 1 173 ? 34.495 -2.264 -40.178 1.00 88.12 173 ARG A O 1
ATOM 1414 N N . LYS A 1 174 ? 36.063 -3.630 -41.023 1.00 89.88 174 LYS A N 1
ATOM 1415 C CA . LYS A 1 174 ? 35.796 -4.744 -40.088 1.00 89.88 174 LYS A CA 1
ATOM 1416 C C . LYS A 1 174 ? 35.871 -4.321 -38.617 1.00 89.88 174 LYS A C 1
ATOM 1418 O O . LYS A 1 1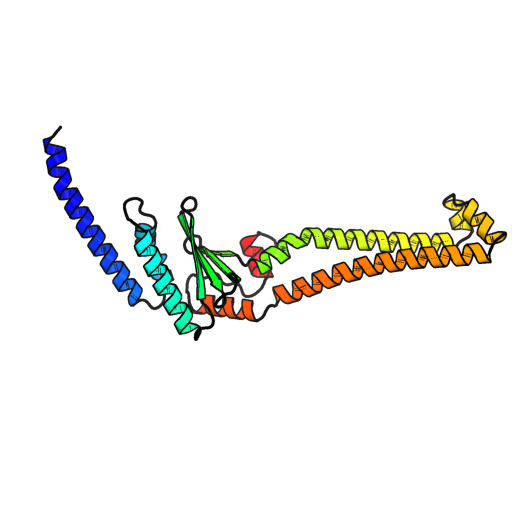74 ? 35.061 -4.744 -37.806 1.00 89.88 174 LYS A O 1
ATOM 1423 N N . LYS A 1 175 ? 36.846 -3.472 -38.266 1.00 88.81 175 LYS A N 1
ATOM 1424 C CA . LYS A 1 175 ? 37.021 -2.984 -36.891 1.00 88.81 175 LYS A CA 1
ATOM 1425 C C . LYS A 1 175 ? 35.926 -1.990 -36.506 1.00 88.81 175 LYS A C 1
ATOM 1427 O O . LYS A 1 175 ? 35.507 -1.984 -35.358 1.00 88.81 175 LYS A O 1
ATOM 1432 N N . PHE A 1 176 ? 35.486 -1.158 -37.451 1.00 91.44 176 PHE A N 1
ATOM 1433 C CA . PHE A 1 176 ? 34.354 -0.257 -37.248 1.00 91.44 176 PHE A CA 1
ATOM 1434 C C . PHE A 1 176 ? 33.049 -1.033 -37.041 1.00 91.44 176 PHE A C 1
ATOM 1436 O O . PHE A 1 176 ? 32.342 -0.751 -36.085 1.00 91.44 176 PHE A O 1
ATOM 1443 N N . GLU A 1 177 ? 32.763 -2.027 -37.885 1.00 89.25 177 GLU A N 1
ATOM 1444 C CA . GLU A 1 177 ? 31.544 -2.843 -37.793 1.00 89.25 177 GLU A CA 1
ATOM 1445 C C . GLU A 1 177 ? 31.444 -3.564 -36.443 1.00 89.25 177 GLU A C 1
ATOM 1447 O O . GLU A 1 177 ? 30.400 -3.486 -35.807 1.00 89.25 177 GLU A O 1
ATOM 1452 N N . ILE A 1 178 ? 32.535 -4.172 -35.959 1.00 92.06 178 ILE A N 1
ATOM 1453 C CA . ILE A 1 178 ? 32.566 -4.800 -34.626 1.00 92.06 178 ILE A CA 1
ATOM 1454 C C . ILE A 1 178 ? 32.274 -3.765 -33.532 1.00 92.06 178 ILE A C 1
ATOM 1456 O O . ILE A 1 178 ? 31.351 -3.949 -32.754 1.00 92.06 178 ILE A O 1
ATOM 1460 N N . GLN A 1 179 ? 32.985 -2.631 -33.524 1.00 89.00 179 GLN A N 1
ATOM 1461 C CA . GLN A 1 179 ? 32.792 -1.587 -32.506 1.00 89.00 179 GLN A CA 1
ATOM 1462 C C . GLN A 1 179 ? 31.383 -0.979 -32.525 1.00 89.00 179 GLN A C 1
ATOM 1464 O O . GLN A 1 179 ? 30.854 -0.621 -31.477 1.00 89.00 179 GLN A O 1
ATOM 1469 N N . ALA A 1 180 ? 30.784 -0.842 -33.709 1.00 89.94 180 ALA A N 1
ATOM 1470 C CA . ALA A 1 180 ? 29.421 -0.352 -33.855 1.00 89.94 180 ALA A CA 1
ATOM 1471 C C . ALA A 1 180 ? 28.400 -1.372 -33.332 1.00 89.94 180 ALA A C 1
ATOM 1473 O O . ALA A 1 180 ? 27.458 -0.984 -32.648 1.00 89.94 180 ALA A O 1
ATOM 1474 N N . ILE A 1 181 ? 28.597 -2.664 -33.618 1.00 91.50 181 ILE A N 1
ATOM 1475 C CA . ILE A 1 181 ? 27.750 -3.741 -33.090 1.00 91.50 181 ILE A CA 1
ATOM 1476 C C . ILE A 1 181 ? 27.857 -3.806 -31.567 1.00 91.50 181 ILE A C 1
ATOM 1478 O O . ILE A 1 181 ? 26.819 -3.868 -30.912 1.00 91.50 181 ILE A O 1
ATOM 1482 N N . ASP A 1 182 ? 29.070 -3.745 -31.015 1.00 92.19 182 ASP A N 1
ATOM 1483 C CA . ASP A 1 182 ? 29.303 -3.780 -29.567 1.00 92.19 182 ASP A CA 1
ATOM 1484 C C . ASP A 1 182 ? 28.569 -2.618 -28.881 1.00 92.19 182 ASP A C 1
ATOM 1486 O O . ASP A 1 182 ? 27.727 -2.847 -28.019 1.00 92.19 182 ASP A O 1
ATOM 1490 N N . LEU A 1 183 ? 28.764 -1.382 -29.360 1.00 92.31 183 LEU A N 1
ATOM 1491 C CA . LEU A 1 183 ? 28.115 -0.194 -28.794 1.00 92.31 183 LEU A CA 1
ATOM 1492 C C . LEU A 1 183 ? 26.581 -0.259 -28.861 1.00 92.31 183 LEU A C 1
ATOM 1494 O O . LEU A 1 183 ? 25.895 0.087 -27.902 1.00 92.31 183 LEU A O 1
ATOM 1498 N N . ILE A 1 184 ? 26.023 -0.700 -29.991 1.00 94.00 184 ILE A N 1
ATOM 1499 C CA . ILE A 1 184 ? 24.569 -0.861 -30.131 1.00 94.00 184 ILE A CA 1
ATOM 1500 C C . ILE A 1 184 ? 24.049 -1.974 -29.220 1.00 94.00 184 ILE A C 1
ATOM 1502 O O . ILE A 1 184 ? 22.938 -1.869 -28.703 1.00 94.00 184 ILE A O 1
ATOM 1506 N N . THR A 1 185 ? 24.826 -3.036 -29.024 1.00 94.50 185 THR A N 1
ATOM 1507 C CA . THR A 1 185 ? 24.463 -4.137 -28.127 1.00 94.50 185 THR A CA 1
ATOM 1508 C C . THR A 1 185 ? 24.461 -3.670 -26.676 1.00 94.50 185 THR A C 1
ATOM 1510 O O . THR A 1 185 ? 23.483 -3.920 -25.977 1.00 94.50 185 THR A O 1
ATOM 1513 N N . ASP A 1 186 ? 25.476 -2.915 -26.256 1.00 95.00 186 ASP A N 1
ATOM 1514 C CA . ASP A 1 186 ? 25.558 -2.335 -24.913 1.00 95.00 186 ASP A CA 1
ATOM 1515 C C . ASP A 1 186 ? 24.360 -1.414 -24.629 1.00 95.00 186 ASP A C 1
ATOM 1517 O O . ASP A 1 186 ? 23.656 -1.591 -23.634 1.00 95.00 186 ASP A O 1
ATOM 1521 N N . LEU A 1 187 ? 24.044 -0.497 -25.552 1.00 94.12 187 LEU A N 1
ATOM 1522 C CA . LEU A 1 187 ? 22.886 0.396 -25.419 1.00 94.12 187 LEU A CA 1
ATOM 1523 C C . LEU A 1 187 ? 21.556 -0.372 -25.375 1.00 94.12 187 LEU A C 1
ATOM 1525 O O . LEU A 1 187 ? 20.669 -0.031 -24.592 1.00 94.12 187 LEU A O 1
ATOM 1529 N N . LYS A 1 188 ? 21.407 -1.433 -26.180 1.00 95.44 188 LYS A N 1
ATOM 1530 C CA . LYS A 1 188 ? 20.225 -2.308 -26.126 1.00 95.44 188 LYS A CA 1
ATOM 1531 C C . LYS A 1 188 ? 20.083 -2.986 -24.769 1.00 95.44 188 LYS A C 1
ATOM 1533 O O . LYS A 1 188 ? 18.975 -3.035 -24.243 1.00 95.44 188 LYS A O 1
ATOM 1538 N N . ILE A 1 189 ? 21.181 -3.486 -24.205 1.00 96.12 189 ILE A N 1
ATOM 1539 C CA . ILE A 1 189 ? 21.184 -4.107 -22.876 1.00 96.12 189 ILE A CA 1
ATOM 1540 C C . ILE A 1 189 ? 20.763 -3.083 -21.816 1.00 96.12 189 ILE A C 1
ATOM 1542 O O . ILE A 1 189 ? 19.947 -3.397 -20.955 1.00 96.12 189 ILE A O 1
ATOM 1546 N N . GLU A 1 190 ? 21.251 -1.843 -21.885 1.00 94.00 190 GLU A N 1
ATOM 1547 C CA . GLU A 1 190 ? 20.852 -0.799 -20.934 1.00 94.00 190 GLU A CA 1
ATOM 1548 C C . GLU A 1 190 ? 19.366 -0.427 -21.014 1.00 94.00 190 GLU A C 1
ATOM 1550 O O . GLU A 1 190 ? 18.730 -0.214 -19.972 1.00 94.00 190 GLU A O 1
ATOM 1555 N N . VAL A 1 191 ? 18.814 -0.332 -22.229 1.00 96.06 191 VAL A N 1
ATOM 1556 C CA . VAL A 1 191 ? 17.376 -0.113 -22.454 1.00 96.06 191 VAL A CA 1
ATOM 1557 C C . VAL A 1 191 ? 16.579 -1.266 -21.850 1.00 96.06 191 VAL A C 1
ATOM 1559 O O . VAL A 1 191 ? 15.662 -1.032 -21.063 1.00 96.06 191 VAL A O 1
ATOM 1562 N N . GLU A 1 192 ? 16.969 -2.503 -22.153 1.00 95.12 192 GLU A N 1
ATOM 1563 C CA . GLU A 1 192 ? 16.268 -3.700 -21.694 1.00 95.12 192 GLU A CA 1
ATOM 1564 C C . GLU A 1 192 ? 16.325 -3.854 -20.169 1.00 95.12 192 GLU A C 1
ATOM 1566 O O . GLU A 1 192 ? 15.314 -4.144 -19.537 1.00 95.12 192 GLU A O 1
ATOM 1571 N N . ASN A 1 193 ? 17.467 -3.562 -19.543 1.00 95.44 193 ASN A N 1
ATOM 1572 C CA . ASN A 1 193 ? 17.598 -3.555 -18.084 1.00 95.44 193 ASN A CA 1
ATOM 1573 C C . ASN A 1 193 ? 16.641 -2.546 -17.434 1.00 95.44 193 ASN A C 1
ATOM 1575 O O . ASN A 1 193 ? 15.970 -2.866 -16.456 1.00 95.44 193 ASN A O 1
ATOM 1579 N N . THR A 1 194 ? 16.542 -1.344 -18.009 1.00 93.56 194 THR A N 1
ATOM 1580 C CA . THR A 1 194 ? 15.649 -0.288 -17.500 1.00 93.56 194 THR A CA 1
ATOM 1581 C C . THR A 1 194 ? 14.179 -0.671 -17.687 1.00 93.56 194 THR A C 1
ATOM 1583 O O . THR A 1 194 ? 13.349 -0.415 -16.814 1.00 93.56 194 THR A O 1
ATOM 1586 N N . ARG A 1 195 ? 13.845 -1.316 -18.812 1.00 94.94 195 ARG A N 1
ATOM 1587 C CA . ARG A 1 195 ? 12.499 -1.832 -19.084 1.00 94.94 195 ARG A CA 1
ATOM 1588 C C . ARG A 1 195 ? 12.119 -2.937 -18.099 1.00 94.94 195 ARG A C 1
ATOM 1590 O O . ARG A 1 195 ? 11.060 -2.849 -17.486 1.00 94.94 195 ARG A O 1
ATOM 1597 N N . ASN A 1 196 ? 13.006 -3.904 -17.880 1.00 95.50 196 ASN A N 1
ATOM 1598 C CA . ASN A 1 196 ? 12.795 -4.994 -16.929 1.00 95.50 196 ASN A CA 1
ATOM 1599 C C . ASN A 1 196 ? 12.627 -4.486 -15.493 1.00 95.50 196 ASN A C 1
ATOM 1601 O O . ASN A 1 196 ? 11.768 -4.983 -14.765 1.00 95.50 196 ASN A O 1
ATOM 1605 N N . GLU A 1 197 ? 13.398 -3.475 -15.083 1.00 94.12 197 GLU A N 1
ATOM 1606 C CA . GLU A 1 197 ? 13.222 -2.825 -13.780 1.00 94.12 197 GLU A CA 1
ATOM 1607 C C . GLU A 1 197 ? 11.835 -2.173 -13.665 1.00 94.12 197 GLU A C 1
ATOM 1609 O O . GLU A 1 197 ? 11.114 -2.394 -12.688 1.00 94.12 197 GLU A O 1
ATOM 1614 N N . LEU A 1 198 ? 11.425 -1.413 -14.686 1.00 93.88 198 LEU A N 1
ATOM 1615 C CA . LEU A 1 198 ? 10.118 -0.761 -14.715 1.00 93.88 198 LEU A CA 1
ATOM 1616 C C . LEU A 1 198 ? 8.967 -1.776 -14.669 1.00 93.88 198 LEU A C 1
ATOM 1618 O O . LEU A 1 198 ? 7.994 -1.566 -13.940 1.00 93.88 198 LEU A O 1
ATOM 1622 N N . ASP A 1 199 ? 9.064 -2.856 -15.436 1.00 93.31 199 ASP A N 1
ATOM 1623 C CA . ASP A 1 199 ? 8.022 -3.877 -15.505 1.00 93.31 199 ASP A CA 1
ATOM 1624 C C . ASP A 1 199 ? 7.960 -4.709 -14.220 1.00 93.31 199 ASP A C 1
ATOM 1626 O O . ASP A 1 199 ? 6.863 -4.961 -13.724 1.00 93.31 199 ASP A O 1
ATOM 1630 N N . SER A 1 200 ? 9.103 -4.993 -13.587 1.00 92.81 200 SER A N 1
ATOM 1631 C CA . SER A 1 200 ? 9.152 -5.626 -12.260 1.00 92.81 200 SER A CA 1
ATOM 1632 C C . SER A 1 200 ? 8.434 -4.784 -11.199 1.00 92.81 200 SER A C 1
ATOM 1634 O O . SER A 1 200 ? 7.672 -5.311 -10.387 1.00 92.81 200 SER A O 1
ATOM 1636 N N . ILE A 1 201 ? 8.631 -3.459 -11.217 1.00 91.19 201 ILE A N 1
ATOM 1637 C CA . ILE A 1 201 ? 7.943 -2.547 -10.290 1.00 91.19 201 ILE A CA 1
ATOM 1638 C C . ILE A 1 201 ? 6.438 -2.526 -10.567 1.00 91.19 201 ILE A C 1
ATOM 1640 O O . ILE A 1 201 ? 5.649 -2.585 -9.626 1.00 91.19 201 ILE A O 1
ATOM 1644 N N . LYS A 1 202 ? 6.022 -2.458 -11.838 1.00 90.69 202 LYS A N 1
ATOM 1645 C CA . LYS A 1 202 ? 4.596 -2.480 -12.203 1.00 90.69 202 LYS A CA 1
ATOM 1646 C C . LYS A 1 202 ? 3.923 -3.784 -11.794 1.00 90.69 202 LYS A C 1
ATOM 1648 O O . LYS A 1 202 ? 2.813 -3.741 -11.275 1.00 90.69 202 LYS A O 1
ATOM 1653 N N . GLU A 1 203 ? 4.576 -4.921 -12.021 1.00 92.56 203 GLU A N 1
ATOM 1654 C CA . GLU A 1 203 ? 4.045 -6.230 -11.646 1.00 92.56 203 GLU A CA 1
ATOM 1655 C C . GLU A 1 203 ? 3.893 -6.339 -10.126 1.00 92.56 203 GLU A C 1
ATOM 1657 O O . GLU A 1 203 ? 2.854 -6.781 -9.637 1.00 92.56 203 GLU A O 1
ATOM 1662 N N . PHE A 1 204 ? 4.897 -5.882 -9.371 1.00 90.69 204 PHE A N 1
ATOM 1663 C CA . PHE A 1 204 ? 4.811 -5.807 -7.916 1.00 90.69 204 PHE A CA 1
ATOM 1664 C C . PHE A 1 204 ? 3.654 -4.913 -7.459 1.00 90.69 204 PHE A C 1
ATOM 1666 O O . PHE A 1 204 ? 2.846 -5.322 -6.628 1.00 90.69 204 PHE A O 1
ATOM 1673 N N . ASP A 1 205 ? 3.549 -3.705 -8.015 1.00 91.44 205 ASP A N 1
ATOM 1674 C CA . ASP A 1 205 ? 2.495 -2.763 -7.649 1.00 91.44 205 ASP A CA 1
ATOM 1675 C C . ASP A 1 205 ? 1.106 -3.331 -7.962 1.00 91.44 205 ASP A C 1
ATOM 1677 O O . ASP A 1 205 ? 0.210 -3.217 -7.132 1.00 91.44 205 ASP A O 1
ATOM 1681 N N . PHE A 1 206 ? 0.932 -3.994 -9.108 1.00 90.94 206 PHE A N 1
ATOM 1682 C CA . PHE A 1 206 ? -0.325 -4.640 -9.482 1.00 90.94 206 PHE A CA 1
ATOM 1683 C C . PHE A 1 206 ? -0.707 -5.756 -8.502 1.00 90.94 206 PHE A C 1
ATOM 1685 O O . PHE A 1 206 ? -1.828 -5.770 -7.998 1.00 90.94 206 PHE A O 1
ATOM 1692 N N . LYS A 1 207 ? 0.249 -6.629 -8.151 1.00 92.12 207 LYS A N 1
ATOM 1693 C CA . LYS A 1 207 ? 0.044 -7.688 -7.148 1.00 92.12 207 LYS A CA 1
ATOM 1694 C C . LYS A 1 207 ? -0.405 -7.131 -5.799 1.00 92.12 207 LYS A C 1
ATOM 1696 O O . LYS A 1 207 ? -1.242 -7.736 -5.146 1.00 92.12 207 LYS A O 1
ATOM 1701 N N . VAL A 1 208 ? 0.142 -5.988 -5.390 1.00 90.81 208 VAL A N 1
ATOM 1702 C CA . VAL A 1 208 ? -0.207 -5.336 -4.120 1.00 90.81 208 VAL A CA 1
ATOM 1703 C C . VAL A 1 208 ? -1.550 -4.600 -4.193 1.00 90.81 208 VAL A C 1
ATOM 1705 O O . VAL A 1 208 ? -2.314 -4.596 -3.228 1.00 90.81 208 VAL A O 1
ATOM 1708 N N . MET A 1 209 ? -1.858 -3.953 -5.320 1.00 90.50 209 MET A N 1
ATOM 1709 C CA . MET A 1 209 ? -3.136 -3.259 -5.515 1.00 90.50 209 MET A CA 1
ATOM 1710 C C . MET A 1 209 ? -4.321 -4.231 -5.549 1.00 90.50 209 MET A C 1
ATOM 1712 O O . MET A 1 209 ? -5.393 -3.887 -5.055 1.00 90.50 209 MET A O 1
ATOM 1716 N N . GLU A 1 210 ? -4.120 -5.420 -6.120 1.00 91.31 210 GLU A N 1
ATOM 1717 C CA . GLU A 1 210 ? -5.143 -6.460 -6.276 1.00 91.31 210 GLU A CA 1
ATOM 1718 C C . GLU A 1 210 ? -4.997 -7.610 -5.272 1.00 91.31 210 GLU A C 1
ATOM 1720 O O . GLU A 1 210 ? -5.550 -8.687 -5.494 1.00 91.31 210 GLU A O 1
ATOM 1725 N N . ASP A 1 211 ? -4.268 -7.398 -4.172 1.00 91.81 211 ASP A N 1
ATOM 1726 C CA . ASP A 1 211 ? -4.079 -8.418 -3.142 1.00 91.81 211 ASP A CA 1
ATOM 1727 C C . ASP A 1 211 ? -5.448 -8.895 -2.604 1.00 91.81 211 ASP A C 1
ATOM 1729 O O . ASP A 1 211 ? -6.151 -8.138 -1.918 1.00 91.81 211 ASP A O 1
ATOM 1733 N N . PRO A 1 212 ? -5.856 -10.145 -2.899 1.00 90.31 212 PRO A N 1
ATOM 1734 C CA . PRO A 1 212 ? -7.185 -10.633 -2.559 1.00 90.31 212 PRO A CA 1
ATOM 1735 C C . PRO A 1 212 ? -7.387 -10.746 -1.049 1.00 90.31 212 PRO A C 1
ATOM 1737 O O . PRO A 1 212 ? -8.520 -10.687 -0.577 1.00 90.31 212 PRO A O 1
ATOM 1740 N N . ASP A 1 213 ? -6.316 -10.927 -0.284 1.00 89.94 213 ASP A N 1
ATOM 1741 C CA . ASP A 1 213 ? -6.396 -11.131 1.154 1.00 89.94 213 ASP A CA 1
ATOM 1742 C C . ASP A 1 213 ? -6.569 -9.800 1.894 1.00 89.94 213 ASP A C 1
ATOM 1744 O O . ASP A 1 213 ? -7.380 -9.713 2.823 1.00 89.94 213 ASP A O 1
ATOM 1748 N N . LEU A 1 214 ? -5.919 -8.737 1.409 1.00 91.50 214 LEU A N 1
ATOM 1749 C CA . LEU A 1 214 ? -6.201 -7.364 1.826 1.00 91.50 214 LEU A CA 1
ATOM 1750 C C . LEU A 1 214 ? -7.650 -6.968 1.510 1.00 91.50 214 LEU A C 1
ATOM 1752 O O . LEU A 1 214 ? -8.340 -6.437 2.381 1.00 91.50 214 LEU A O 1
ATOM 1756 N N . LEU A 1 215 ? -8.127 -7.242 0.292 1.00 92.12 215 LEU A N 1
ATOM 1757 C CA . LEU A 1 215 ? -9.491 -6.895 -0.119 1.00 92.12 215 LEU A CA 1
ATOM 1758 C C . LEU A 1 215 ? -10.547 -7.623 0.724 1.00 92.12 215 LEU A C 1
ATOM 1760 O O . LEU A 1 215 ? -11.472 -6.987 1.222 1.00 92.12 215 LEU A O 1
ATOM 1764 N N . LYS A 1 216 ? -10.363 -8.923 0.994 1.00 91.69 216 LYS A N 1
ATOM 1765 C CA . LYS A 1 216 ? -11.235 -9.672 1.920 1.00 91.69 216 LYS A CA 1
ATOM 1766 C C . LYS A 1 216 ? -11.236 -9.076 3.326 1.00 91.69 216 LYS A C 1
ATOM 1768 O O . LYS A 1 216 ? -12.288 -9.035 3.960 1.00 91.69 216 LYS A O 1
ATOM 1773 N N . CYS A 1 217 ? -10.077 -8.630 3.817 1.00 91.31 217 CYS A N 1
ATOM 1774 C CA . CYS A 1 217 ? -9.972 -7.985 5.124 1.00 91.31 217 CYS A CA 1
ATOM 1775 C C . CYS A 1 217 ? -10.773 -6.676 5.149 1.00 91.31 217 CYS A C 1
ATOM 1777 O O . CYS A 1 217 ? -11.565 -6.454 6.065 1.00 91.31 217 CYS A O 1
ATOM 1779 N N . LEU A 1 218 ? -10.633 -5.841 4.115 1.00 93.12 218 LEU A N 1
ATOM 1780 C CA . LEU A 1 218 ? -11.383 -4.592 3.980 1.00 93.12 218 LEU A CA 1
ATOM 1781 C C . LEU A 1 218 ? -12.891 -4.829 3.904 1.00 93.12 218 LEU A C 1
ATOM 1783 O O . LEU A 1 218 ? -13.636 -4.174 4.632 1.00 93.12 218 LEU A O 1
ATOM 1787 N N . ASP A 1 219 ? -13.338 -5.767 3.069 1.00 92.12 219 ASP A N 1
ATOM 1788 C CA . ASP A 1 219 ? -14.755 -6.116 2.939 1.00 92.12 219 ASP A CA 1
ATOM 1789 C C . ASP A 1 219 ? -15.322 -6.620 4.270 1.00 92.12 219 ASP A C 1
ATOM 1791 O O . ASP A 1 219 ? -16.399 -6.204 4.703 1.00 92.12 219 ASP A O 1
ATOM 1795 N N . PHE A 1 220 ? -14.571 -7.473 4.968 1.00 92.25 220 PHE A N 1
ATOM 1796 C CA . PHE A 1 220 ? -14.966 -7.980 6.275 1.00 92.25 220 PHE A CA 1
ATOM 1797 C C . PHE A 1 220 ? -15.104 -6.858 7.314 1.00 92.25 220 PHE A C 1
ATOM 1799 O O . PHE A 1 220 ? -16.117 -6.795 8.011 1.00 92.25 220 PHE A O 1
ATOM 1806 N N . LEU A 1 221 ? -14.131 -5.945 7.401 1.00 91.44 221 LEU A N 1
ATOM 1807 C CA . LEU A 1 221 ? -14.176 -4.821 8.342 1.00 91.44 221 LEU A CA 1
ATOM 1808 C C . LEU A 1 221 ? -15.330 -3.856 8.042 1.00 91.44 221 LEU A C 1
ATOM 1810 O O . LEU A 1 221 ? -15.979 -3.385 8.975 1.00 91.44 221 LEU A O 1
ATOM 1814 N N . GLN A 1 222 ? -15.628 -3.614 6.761 1.00 91.69 222 GLN A N 1
ATOM 1815 C CA . GLN A 1 222 ? -16.766 -2.795 6.324 1.00 91.69 222 GLN A CA 1
ATOM 1816 C C . GLN A 1 222 ? -18.120 -3.411 6.689 1.00 91.69 222 GLN A C 1
ATOM 1818 O O . GLN A 1 222 ? -19.071 -2.683 6.975 1.00 91.69 222 GLN A O 1
ATOM 1823 N N . LEU A 1 223 ? -18.225 -4.741 6.657 1.00 90.00 223 LEU A N 1
ATOM 1824 C CA . LEU A 1 223 ? -19.435 -5.456 7.066 1.00 90.00 223 LEU A CA 1
ATOM 1825 C C . LEU A 1 223 ? -19.569 -5.533 8.589 1.00 90.00 223 LEU A C 1
ATOM 1827 O O . LEU A 1 223 ? -20.685 -5.492 9.107 1.00 90.00 223 LEU A O 1
ATOM 1831 N N . LEU A 1 224 ? -18.446 -5.662 9.298 1.00 88.38 224 LEU A N 1
ATOM 1832 C CA . LEU A 1 224 ? -18.426 -5.833 10.746 1.00 88.38 224 LEU A CA 1
ATOM 1833 C C . LEU A 1 224 ? -18.678 -4.522 11.500 1.00 88.38 224 LEU A C 1
ATOM 1835 O O . LEU A 1 224 ? -19.427 -4.520 12.476 1.00 88.38 224 LEU A O 1
ATOM 1839 N N . PHE A 1 225 ? -18.065 -3.420 11.066 1.00 87.81 225 PHE A N 1
ATOM 1840 C CA . PHE A 1 225 ? -18.107 -2.146 11.781 1.00 87.81 225 PHE A CA 1
ATOM 1841 C C . PHE A 1 225 ? -18.795 -1.065 10.951 1.00 87.81 225 PHE A C 1
ATOM 1843 O O . PHE A 1 225 ? -18.294 -0.644 9.909 1.00 87.81 225 PHE A O 1
ATOM 1850 N N . LEU A 1 226 ? -19.904 -0.522 11.462 1.00 84.44 226 LEU A N 1
ATOM 1851 C CA . LEU A 1 226 ? -20.746 0.431 10.725 1.00 84.4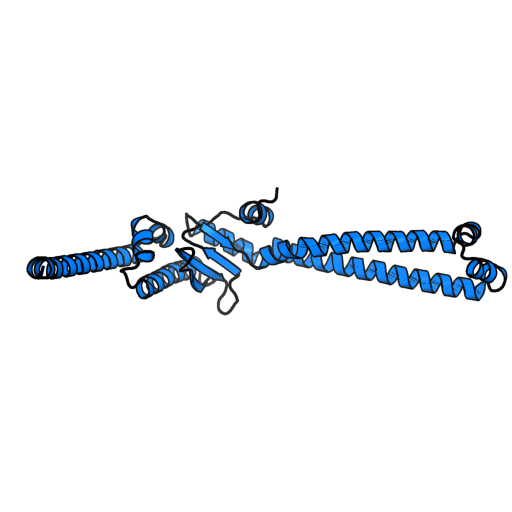4 226 LEU A CA 1
ATOM 1852 C C . LEU A 1 226 ? -20.020 1.723 10.335 1.00 84.44 226 LEU A C 1
ATOM 1854 O O . LEU A 1 226 ? -20.384 2.370 9.354 1.00 84.44 226 LEU A O 1
ATOM 1858 N N . ARG A 1 227 ? -19.030 2.134 11.135 1.00 85.00 227 ARG A N 1
ATOM 1859 C CA . ARG A 1 227 ? -18.268 3.368 10.905 1.00 85.00 227 ARG A CA 1
ATOM 1860 C C . ARG A 1 227 ? -17.015 3.169 10.066 1.00 85.00 227 ARG A C 1
ATOM 1862 O O . ARG A 1 227 ? -16.428 4.173 9.676 1.00 85.00 227 ARG A O 1
ATOM 1869 N N . PHE A 1 228 ? -16.606 1.932 9.790 1.00 89.69 228 PHE A N 1
ATOM 1870 C CA . PHE A 1 228 ? -15.382 1.688 9.038 1.00 89.69 228 PHE A CA 1
ATOM 1871 C C . PHE A 1 228 ? -15.499 2.276 7.616 1.00 89.69 228 PHE A C 1
ATOM 1873 O O . PHE A 1 228 ? -16.527 2.076 6.959 1.00 89.69 228 PHE A O 1
ATOM 1880 N N . PRO A 1 229 ? -14.497 3.033 7.130 1.00 88.88 229 PRO A N 1
ATOM 1881 C CA . PRO A 1 229 ? -14.539 3.617 5.793 1.00 88.88 229 PRO A CA 1
ATOM 1882 C C . PRO A 1 229 ? -14.606 2.556 4.692 1.00 88.88 229 PRO A C 1
ATOM 1884 O O . PRO A 1 229 ? -14.020 1.480 4.803 1.00 88.88 229 PRO A O 1
ATOM 1887 N N . LYS A 1 230 ? -15.312 2.868 3.604 1.00 88.31 230 LYS A N 1
ATOM 1888 C CA . LYS A 1 230 ? -15.543 1.919 2.513 1.00 88.31 230 LYS A CA 1
ATOM 1889 C C . LYS A 1 230 ? -14.475 2.058 1.439 1.00 88.31 230 LYS A C 1
ATOM 1891 O O . LYS A 1 230 ? -14.545 2.970 0.624 1.00 88.31 230 LYS A O 1
ATOM 1896 N N . TYR A 1 231 ? -13.528 1.127 1.428 1.00 88.62 231 TYR A N 1
ATOM 1897 C CA . TYR A 1 231 ? -12.503 1.032 0.393 1.00 88.62 231 TYR A CA 1
ATOM 1898 C C . TYR A 1 231 ? -12.609 -0.316 -0.304 1.00 88.62 231 TYR A C 1
ATOM 1900 O O . TYR A 1 231 ? -12.335 -1.349 0.303 1.00 88.62 231 TYR A O 1
ATOM 1908 N N . THR A 1 232 ? -12.988 -0.311 -1.579 1.00 86.38 232 THR A N 1
ATOM 1909 C CA . THR A 1 232 ? -13.059 -1.536 -2.390 1.00 86.38 232 THR A CA 1
ATOM 1910 C C . THR A 1 232 ? -11.853 -1.686 -3.309 1.00 86.38 232 THR A C 1
ATOM 1912 O O . THR A 1 232 ? -11.559 -2.787 -3.769 1.00 86.38 232 THR A O 1
ATOM 1915 N N . LYS A 1 233 ? -11.149 -0.583 -3.603 1.00 91.94 233 LYS A N 1
ATOM 1916 C CA . LYS A 1 233 ? -9.998 -0.555 -4.516 1.00 91.94 233 LYS A CA 1
ATOM 1917 C C . LYS A 1 233 ? -8.961 0.484 -4.102 1.00 91.94 233 LYS A C 1
ATOM 1919 O O . LYS A 1 233 ? -9.296 1.524 -3.533 1.00 91.94 233 LYS A O 1
ATOM 1924 N N . TYR A 1 234 ? -7.717 0.256 -4.523 1.00 91.19 234 TYR A N 1
ATOM 1925 C CA . TYR A 1 234 ? -6.592 1.180 -4.338 1.00 91.19 234 TYR A CA 1
ATOM 1926 C C . TYR A 1 234 ? -6.903 2.625 -4.770 1.00 91.19 234 TYR A C 1
ATOM 1928 O O . TYR A 1 234 ? -6.564 3.578 -4.071 1.00 91.19 234 TYR A O 1
ATOM 1936 N N . SER A 1 235 ? -7.578 2.807 -5.909 1.00 89.75 235 SER A N 1
ATOM 1937 C CA . SER A 1 235 ? -7.905 4.136 -6.443 1.00 89.75 235 SER A CA 1
ATOM 1938 C C . SER A 1 235 ? -8.807 4.953 -5.517 1.00 89.75 235 SER A C 1
ATOM 1940 O O . SER A 1 235 ? -8.631 6.162 -5.401 1.00 89.75 235 SER A O 1
ATOM 1942 N N . GLU A 1 236 ? -9.764 4.302 -4.853 1.00 90.56 236 GLU A N 1
ATOM 1943 C CA . GLU A 1 236 ? -10.683 4.958 -3.914 1.00 90.56 236 GLU A CA 1
ATOM 1944 C C . GLU A 1 236 ? -9.922 5.421 -2.676 1.00 90.56 236 GLU A C 1
ATOM 1946 O O . GLU A 1 236 ? -10.025 6.577 -2.267 1.00 90.56 236 GLU A O 1
ATOM 1951 N N . TYR A 1 237 ? -9.070 4.540 -2.153 1.00 92.19 237 TYR A N 1
ATOM 1952 C CA . TYR A 1 237 ? -8.211 4.835 -1.018 1.00 92.19 237 TYR A CA 1
ATOM 1953 C C . TYR A 1 237 ? -7.292 6.030 -1.265 1.00 92.19 237 TYR A C 1
ATOM 1955 O O . TYR A 1 237 ? -7.235 6.945 -0.444 1.00 92.19 237 TYR A O 1
ATOM 1963 N N . ILE A 1 238 ? -6.590 6.067 -2.400 1.00 91.12 238 ILE A N 1
ATOM 1964 C CA . ILE A 1 238 ? -5.686 7.181 -2.711 1.00 91.12 238 ILE A CA 1
ATOM 1965 C C . ILE A 1 238 ? -6.450 8.485 -2.918 1.00 91.12 238 ILE A C 1
ATOM 1967 O O . ILE A 1 238 ? -6.002 9.533 -2.449 1.00 91.12 238 ILE A O 1
ATOM 1971 N N . LYS A 1 239 ? -7.619 8.430 -3.562 1.00 88.88 239 LYS A N 1
ATOM 1972 C CA . LYS A 1 239 ? -8.456 9.613 -3.758 1.00 88.88 239 LYS A CA 1
ATOM 1973 C C . LYS A 1 239 ? -8.864 10.242 -2.427 1.00 88.88 239 LYS A C 1
ATOM 1975 O O . LYS A 1 239 ? -8.729 11.452 -2.261 1.00 88.88 239 LYS A O 1
ATOM 1980 N N . GLU A 1 240 ? -9.310 9.435 -1.468 1.00 86.00 240 GLU A N 1
ATOM 1981 C CA . GLU A 1 240 ? -9.746 9.935 -0.160 1.00 86.00 240 GLU A CA 1
ATOM 1982 C C . GLU A 1 240 ? -8.580 10.347 0.748 1.00 86.00 240 GLU A C 1
ATOM 1984 O O . GLU A 1 240 ? -8.679 11.342 1.466 1.00 86.00 240 GLU A O 1
ATOM 1989 N N . THR A 1 241 ? -7.461 9.619 0.715 1.00 86.56 241 THR A N 1
ATOM 1990 C CA . THR A 1 241 ? -6.351 9.845 1.658 1.00 86.56 241 THR A CA 1
ATOM 1991 C C . THR A 1 241 ? -5.297 10.832 1.167 1.00 86.56 241 THR A C 1
ATOM 1993 O O . THR A 1 241 ? -4.683 11.517 1.988 1.00 86.56 241 THR A O 1
ATOM 1996 N N . LYS A 1 242 ? -5.068 10.924 -0.148 1.00 83.75 242 LYS A N 1
ATOM 1997 C CA . LYS A 1 242 ? -4.034 11.785 -0.750 1.00 83.75 242 LYS A CA 1
ATOM 1998 C C . LYS A 1 242 ? -4.615 12.934 -1.578 1.00 83.75 242 LYS A C 1
ATOM 2000 O O . LYS A 1 242 ? -3.867 13.836 -1.943 1.00 83.75 242 LYS A O 1
ATOM 2005 N N . GLY A 1 243 ? -5.923 12.931 -1.846 1.00 76.56 243 GLY A N 1
ATOM 2006 C CA . GLY A 1 243 ? -6.597 14.004 -2.582 1.00 76.56 243 GLY A CA 1
ATOM 2007 C C . GLY A 1 243 ? -6.268 14.044 -4.078 1.00 76.56 243 GLY A C 1
ATOM 2008 O O . GLY A 1 243 ? -6.394 15.101 -4.694 1.00 76.56 243 GLY A O 1
ATOM 2009 N N . GLU A 1 244 ? -5.824 12.929 -4.667 1.00 62.72 244 GLU A N 1
ATOM 2010 C CA . GLU A 1 244 ? -5.590 12.835 -6.113 1.00 62.72 244 GLU A CA 1
ATOM 2011 C C . GLU A 1 244 ? -6.882 12.444 -6.855 1.00 62.72 244 GLU A C 1
ATOM 2013 O O . GLU A 1 244 ? -7.564 11.496 -6.464 1.00 62.72 244 GLU A O 1
ATOM 2018 N N . ASN A 1 245 ? -7.205 13.176 -7.928 1.00 46.03 245 ASN A N 1
ATOM 2019 C CA . ASN A 1 245 ? -8.238 12.814 -8.908 1.00 46.03 245 ASN A CA 1
ATOM 2020 C C . ASN A 1 245 ? -7.646 11.986 -10.048 1.00 46.03 245 ASN A C 1
ATOM 2022 O O . ASN A 1 245 ? -6.543 12.353 -10.519 1.00 46.03 245 ASN A O 1
#

Organism: NCBI:txid33033

Secondary structure (DSSP, 8-state):
--HHHHHHHHHHHHHHHHHHHHHHHHHHHHHH-S-HHHHHTSHHHHHHHH-TTS-HHHHHHHHHHHHHHHHHHHTTTS-EEEEEEEETTTTEEEEEEESTTSPPSEEEETTTTEEE-HHHHHHHHTHHHHHHHHHHHHHHHHHHHHHHHHHH-HHHHHHTT-HHHHHHHHHSHHHHHHHHHHHHHHHHHHHHHHHHHHHHHHHHHHHHHT-HHHHHHHHHHHHH-TTS----SHHHHHHHHH---

pLDDT: mean 85.59, std 8.97, range [46.03, 96.25]

Foldseek 3Di:
DVVVVVVVVVVVVVVVVVLVVLLVVLLVVLLPDLASLVSCLDPSNLCQCLPPVHPNPVVVVSSQVSVQVSCCVLVVNAKGFPDWDQDNVVRWIWTFMGGPPDGGQWIAGSNVLDIDGPLLVVLVVCPVVLVVLVVVLVVLVVVLVLLLVLLVDLVSCVVVPVVVLSVCCVPVVVVSVVVSVVVSVVSVVVSVVSVVVSVVSVVSSVCSFVVVVSQVVQVSCVVSHVSRDRDNTSVVNCCVPVVDD

Sequence (245 aa):
MSESLKELKPELENLSEKLQGEITNFLNHLTFTSDPIAAITGEKGRWLILNPFIKTKTLIDKIISAVSQELYKKSEGRYYIINASLDNSSKDLTLGIGYENDSPIIFWSIFSNKVTIPVWDGVYDRKSNRKKLIELLKEKEKLLDETSIILNSPDALLNNGYFNLYLKRFFRRKKFEIQAIDLITDLKIEVENTRNELDSIKEFDFKVMEDPDLLKCLDFLQLLFLRFPKYTKYSEYIKETKGEN

Radius of gyration: 32.02 Å; chains: 1; bounding box: 63×47×100 Å